Protein AF-A0A970UZ98-F1 (afdb_monomer_lite)

Radius of gyration: 33.03 Å; chains: 1; bounding box: 63×68×95 Å

Secondary structure (DSSP, 8-state):
-B-TTT-PBP-S--SB-TTT--B-TTPPPSS-----S--PPPPPPPPPP----PPPPPPPPPPPPPPPPPTTS----PPPPPP--------TT-TTS--EEEGGGTTTPBPTTT-PBPPTT-EEEEPTTT--EEEHHHHHHHTS--STT-TTSTTTGGGSS------------------S---HHHHHHHHHHHHHHHHHHHHHHHHHHHHHHHHHHHHHHHHHHHHHHHHH----HHHHHHHHHHHHHHHHHHHHHHHHHHHHHH--

pLDDT: mean 75.06, std 17.47, range [38.09, 95.81]

Sequence (268 aa):
MRCPACHQNIRIQGKFCPKCGEQIFGLPVHGTPPDYTETPPPVAPPPVPEAPFTPPPAPPHPPQPRGPVSADEYRLDYPPAAPAGDILEVTLDDPAFGASAAAGDLSGKVCPYCRFPIKAGEEVVVCPSCAVPHHTDCWRENGGCTTYGCQSSPQMGGAQAATGVPATSAGAYQPPVYGGDLPATARALLEQELDRLATNALVFSLLWFLCFIPALIGLLMGVSVLGQIHQSGLHAGSARAKAWIAIVIACVVLVAVIILTVSAMSGG

Structure (mmCIF, N/CA/C/O backbone):
data_AF-A0A970UZ98-F1
#
_entry.id   AF-A0A970UZ98-F1
#
loop_
_atom_site.group_PDB
_atom_site.id
_atom_site.type_symbol
_atom_site.label_atom_id
_atom_site.label_alt_id
_atom_site.label_comp_id
_atom_site.label_asym_id
_atom_site.label_entity_id
_atom_site.label_seq_id
_atom_site.pdbx_PDB_ins_code
_atom_site.Cartn_x
_atom_site.Cartn_y
_atom_site.Cartn_z
_atom_site.occupancy
_atom_site.B_iso_or_equiv
_atom_site.auth_seq_id
_atom_site.auth_comp_id
_atom_site.auth_asym_id
_atom_site.auth_atom_id
_atom_site.pdbx_PDB_model_num
ATOM 1 N N . MET A 1 1 ? -14.091 -21.969 -3.391 1.00 74.06 1 MET A N 1
ATOM 2 C CA . MET A 1 1 ? -14.215 -23.277 -2.694 1.00 74.06 1 MET A CA 1
ATOM 3 C C . MET A 1 1 ? -15.439 -23.229 -1.784 1.00 74.06 1 MET A C 1
ATOM 5 O O . MET A 1 1 ? -15.749 -22.139 -1.319 1.00 74.06 1 MET A O 1
ATOM 9 N N . ARG A 1 2 ? -16.175 -24.330 -1.565 1.00 79.75 2 ARG A N 1
ATOM 10 C CA . ARG A 1 2 ? -17.362 -24.329 -0.680 1.00 79.75 2 ARG A CA 1
ATOM 11 C C . ARG A 1 2 ? -16.997 -24.843 0.710 1.00 79.75 2 ARG A C 1
ATOM 13 O O . ARG A 1 2 ? -16.240 -25.798 0.819 1.00 79.75 2 ARG A O 1
ATOM 20 N N . CYS A 1 3 ? -17.533 -24.214 1.752 1.00 77.44 3 CYS A N 1
ATOM 21 C CA . CYS A 1 3 ? -17.387 -24.711 3.119 1.00 77.44 3 CYS A CA 1
ATOM 22 C C . CYS A 1 3 ? -18.066 -26.089 3.252 1.00 77.44 3 CYS A C 1
ATOM 24 O O . CYS A 1 3 ? -19.230 -26.190 2.867 1.00 77.44 3 CYS A O 1
ATOM 26 N N . PRO A 1 4 ? -17.414 -27.124 3.807 1.00 76.88 4 PRO A N 1
ATOM 27 C CA . PRO A 1 4 ? -18.045 -28.431 4.001 1.00 76.88 4 PRO A CA 1
ATOM 28 C C . PRO A 1 4 ? -19.152 -28.408 5.065 1.00 76.88 4 PRO A C 1
ATOM 30 O O . PRO A 1 4 ? -20.086 -29.191 4.974 1.00 76.88 4 PRO A O 1
ATOM 33 N N . ALA A 1 5 ? -19.090 -27.484 6.029 1.00 79.19 5 ALA A N 1
ATOM 34 C CA . ALA A 1 5 ? -20.095 -27.375 7.086 1.00 79.19 5 ALA A CA 1
ATOM 35 C C . ALA A 1 5 ? -21.371 -26.641 6.634 1.00 79.19 5 ALA A C 1
ATOM 37 O O . ALA A 1 5 ? -22.474 -27.042 6.981 1.00 79.19 5 ALA A O 1
ATOM 38 N N . CYS A 1 6 ? -21.244 -25.551 5.865 1.00 84.75 6 CYS A N 1
ATOM 39 C CA . CYS A 1 6 ? -22.388 -24.687 5.527 1.00 84.75 6 CYS A CA 1
ATOM 40 C C . CYS A 1 6 ? -22.635 -24.489 4.023 1.00 84.75 6 CYS A C 1
ATOM 42 O O . CYS A 1 6 ? -23.482 -23.680 3.642 1.00 84.75 6 CYS A O 1
ATOM 44 N N . HIS A 1 7 ? -21.864 -25.163 3.163 1.00 83.56 7 HIS A N 1
ATOM 45 C CA . HIS A 1 7 ? -21.919 -25.115 1.693 1.00 83.56 7 HIS A CA 1
ATOM 46 C C . HIS A 1 7 ? -21.811 -23.724 1.036 1.00 83.56 7 HIS A C 1
ATOM 48 O O . HIS A 1 7 ? -21.943 -23.602 -0.185 1.00 83.56 7 HIS A O 1
ATOM 54 N N . GLN A 1 8 ? -21.495 -22.675 1.800 1.00 84.56 8 GLN A N 1
ATOM 55 C CA . GLN A 1 8 ? -21.308 -21.323 1.280 1.00 84.56 8 GLN A CA 1
ATOM 56 C C . GLN A 1 8 ? -20.038 -21.232 0.424 1.00 84.56 8 GLN A C 1
ATOM 58 O O . GLN A 1 8 ? -19.007 -21.819 0.758 1.00 84.56 8 GLN A O 1
ATOM 63 N N . ASN A 1 9 ? -20.093 -20.466 -0.666 1.00 83.19 9 ASN A N 1
ATOM 64 C CA . ASN A 1 9 ? -18.936 -20.216 -1.521 1.00 83.19 9 ASN A CA 1
ATOM 65 C C . ASN A 1 9 ? -17.978 -19.206 -0.858 1.00 83.19 9 ASN A C 1
ATOM 67 O O . ASN A 1 9 ? -18.362 -18.070 -0.590 1.00 83.19 9 ASN A O 1
ATOM 71 N N . ILE A 1 10 ? -16.737 -19.617 -0.591 1.00 77.75 10 ILE A N 1
ATOM 72 C CA . ILE A 1 10 ? -15.690 -18.811 0.051 1.00 77.75 10 ILE A CA 1
ATOM 73 C C . ILE A 1 10 ? -14.784 -18.221 -1.043 1.00 77.75 10 ILE A C 1
ATOM 75 O O . ILE A 1 10 ? -14.233 -18.973 -1.857 1.00 77.75 10 ILE A O 1
ATOM 79 N N . ARG A 1 11 ? -14.639 -16.884 -1.060 1.00 70.38 11 ARG A N 1
ATOM 80 C CA . ARG A 1 11 ? -13.783 -16.125 -2.003 1.00 70.38 11 ARG A CA 1
ATOM 81 C C . ARG A 1 11 ? -12.444 -15.645 -1.424 1.00 70.38 11 ARG A C 1
ATOM 83 O O . ARG A 1 11 ? -11.609 -15.196 -2.197 1.00 70.38 11 ARG A O 1
ATOM 90 N N . ILE A 1 12 ? -12.232 -15.727 -0.111 1.00 65.38 12 ILE A N 1
ATOM 91 C CA . ILE A 1 12 ? -11.059 -15.153 0.573 1.00 65.38 12 ILE A CA 1
ATOM 92 C C . ILE A 1 12 ? -10.157 -16.233 1.186 1.00 65.38 12 ILE A C 1
ATOM 94 O O . ILE A 1 12 ? -10.650 -17.265 1.641 1.00 65.38 12 ILE A O 1
ATOM 98 N N . GLN A 1 13 ? -8.843 -15.977 1.232 1.00 57.41 13 GLN A N 1
ATOM 99 C CA . GLN A 1 13 ? -7.833 -16.819 1.896 1.00 57.41 13 GLN A CA 1
ATOM 100 C C . GLN A 1 13 ? -7.842 -16.624 3.425 1.00 57.41 13 GLN A C 1
ATOM 102 O O . GLN A 1 13 ? -6.845 -16.252 4.037 1.00 57.41 13 GLN A O 1
ATOM 107 N N . GLY A 1 14 ? -9.001 -16.815 4.054 1.00 65.12 14 GLY A N 1
ATOM 108 C CA . GLY A 1 14 ? -9.126 -16.806 5.512 1.00 65.12 14 GLY A CA 1
ATOM 109 C C . GLY A 1 14 ? -8.836 -18.185 6.105 1.00 65.12 14 GLY A C 1
ATOM 110 O O . GLY A 1 14 ? -9.150 -19.201 5.491 1.00 65.12 14 GLY A O 1
ATOM 111 N N . LYS A 1 15 ? -8.293 -18.234 7.330 1.00 78.56 15 LYS A N 1
ATOM 112 C CA . LYS A 1 15 ? -8.172 -19.490 8.100 1.00 78.56 15 LYS A CA 1
ATOM 113 C C . LYS A 1 15 ? -9.539 -20.082 8.496 1.00 78.56 15 LYS A C 1
ATOM 115 O O . LYS A 1 15 ? -9.606 -21.274 8.786 1.00 78.56 15 LYS A O 1
ATOM 120 N N . PHE A 1 16 ? -10.608 -19.277 8.472 1.00 79.31 16 PHE A N 1
ATOM 121 C CA . PHE A 1 16 ? -11.946 -19.624 8.962 1.00 79.31 16 PHE A CA 1
ATOM 122 C C . PHE A 1 16 ? -13.054 -19.189 7.991 1.00 79.31 16 PHE A C 1
ATOM 124 O O . PHE A 1 16 ? -12.913 -18.194 7.275 1.00 79.31 16 PHE A O 1
ATOM 131 N N . CYS A 1 17 ? -14.167 -19.928 7.965 1.00 80.31 17 CYS A N 1
ATOM 132 C CA . CYS A 1 17 ? -15.336 -19.584 7.157 1.00 80.31 17 CYS A CA 1
ATOM 133 C C . CYS A 1 17 ? -16.115 -18.414 7.790 1.00 80.31 17 CYS A C 1
ATOM 135 O O . CYS A 1 17 ? -16.567 -18.549 8.925 1.00 80.31 17 CYS A O 1
ATOM 137 N N . PRO A 1 18 ? -16.382 -17.309 7.067 1.00 75.88 18 PRO A N 1
ATOM 138 C CA . PRO A 1 18 ? -17.045 -16.128 7.634 1.00 75.88 18 PRO A CA 1
ATOM 139 C C . PRO A 1 18 ? -18.524 -16.345 7.987 1.00 75.88 18 PRO A C 1
ATOM 141 O O . PRO A 1 18 ? -19.112 -15.517 8.667 1.00 75.88 18 PRO A O 1
ATOM 144 N N . LYS A 1 19 ? -19.140 -17.436 7.512 1.00 76.75 19 LYS A N 1
ATOM 145 C CA . LYS A 1 19 ? -20.555 -17.734 7.772 1.00 76.75 19 LYS A CA 1
ATOM 146 C C . LYS A 1 19 ? -20.758 -18.617 9.002 1.00 76.75 19 LYS A C 1
ATOM 148 O O . LYS A 1 19 ? -21.704 -18.406 9.745 1.00 76.75 19 LYS A O 1
ATOM 153 N N . CYS A 1 20 ? -19.912 -19.630 9.194 1.00 81.50 20 CYS A N 1
ATOM 154 C CA . CYS A 1 20 ? -20.097 -20.620 10.261 1.00 81.50 20 CYS A CA 1
ATOM 155 C C . CYS A 1 20 ? -18.968 -20.658 11.300 1.00 81.50 20 CYS A C 1
ATOM 157 O O . CYS A 1 20 ? -19.169 -21.249 12.358 1.00 81.50 20 CYS A O 1
ATOM 159 N N . GLY A 1 21 ? -17.820 -20.030 11.021 1.00 73.31 21 GLY A N 1
ATOM 160 C CA . GLY A 1 21 ? -16.655 -19.992 11.910 1.00 73.31 21 GLY A CA 1
ATOM 161 C C . GLY A 1 21 ? -15.722 -21.203 11.818 1.00 73.31 21 GLY A C 1
ATOM 162 O O . GLY A 1 21 ? -14.697 -21.212 12.486 1.00 73.31 21 GLY A O 1
ATOM 163 N N . GLU A 1 22 ? -16.032 -22.199 10.983 1.00 78.56 22 GLU A N 1
ATOM 164 C CA . GLU A 1 22 ? -15.246 -23.440 10.880 1.00 78.56 22 GLU A CA 1
ATOM 165 C C . GLU A 1 22 ? -13.844 -23.195 10.294 1.00 78.56 22 GLU A C 1
ATOM 167 O O . GLU A 1 22 ? -13.697 -22.423 9.336 1.00 78.56 22 GLU A O 1
ATOM 172 N N . GLN A 1 23 ? -12.821 -23.864 10.836 1.00 77.00 23 GLN A N 1
ATOM 173 C CA . GLN A 1 23 ? -11.440 -23.763 10.358 1.00 77.00 23 GLN A CA 1
ATOM 174 C C . GLN A 1 23 ? -11.268 -24.527 9.036 1.00 77.00 23 GLN A C 1
ATOM 176 O O . GLN A 1 23 ? -11.627 -25.693 8.926 1.00 77.00 23 GLN A O 1
ATOM 181 N N . ILE A 1 24 ? -10.707 -23.876 8.013 1.00 71.50 24 ILE A N 1
ATOM 182 C CA . ILE A 1 24 ? -10.652 -24.407 6.633 1.00 71.50 24 ILE A CA 1
ATOM 183 C C . ILE A 1 24 ? -9.263 -24.991 6.287 1.00 71.50 24 ILE A C 1
ATOM 185 O O . ILE A 1 24 ? -8.986 -25.340 5.141 1.00 71.50 24 ILE A O 1
ATOM 189 N N . PHE A 1 25 ? -8.357 -25.083 7.265 1.00 59.59 25 PHE A N 1
ATOM 190 C CA . PHE A 1 25 ? -6.998 -25.598 7.071 1.00 59.59 25 PHE A CA 1
ATOM 191 C C . PHE A 1 25 ? -6.982 -27.135 7.102 1.00 59.59 25 PHE A C 1
ATOM 193 O O . PHE A 1 25 ? -7.313 -27.716 8.129 1.00 59.59 25 PHE A O 1
ATOM 200 N N . GLY A 1 26 ? -6.550 -27.779 6.008 1.00 58.56 26 GLY A N 1
ATOM 201 C CA . GLY A 1 26 ? -6.213 -29.213 5.994 1.00 58.56 26 GLY A CA 1
ATOM 202 C C . GLY A 1 26 ? -6.899 -30.093 4.943 1.00 58.56 26 GLY A C 1
ATOM 203 O O . GLY A 1 26 ? -6.614 -31.285 4.903 1.00 58.56 26 GLY A O 1
ATOM 204 N N . LEU A 1 27 ? -7.765 -29.561 4.074 1.00 48.62 27 LEU A N 1
ATOM 205 C CA . LEU A 1 27 ? -8.323 -30.367 2.981 1.00 48.62 27 LEU A CA 1
ATOM 206 C C . LEU A 1 27 ? -7.396 -30.340 1.755 1.00 48.62 27 LEU A C 1
ATOM 208 O O . LEU A 1 27 ? -7.011 -29.247 1.325 1.00 48.62 27 LEU A O 1
ATOM 212 N N . PRO A 1 28 ? -7.051 -31.504 1.169 1.00 45.41 28 PRO A N 1
ATOM 213 C CA . PRO A 1 28 ? -6.299 -31.547 -0.072 1.00 45.41 28 PRO A CA 1
ATOM 214 C C . PRO A 1 28 ? -7.120 -30.848 -1.154 1.00 45.41 28 PRO A C 1
ATOM 216 O O . PRO A 1 28 ? -8.240 -31.243 -1.483 1.00 45.41 28 PRO A O 1
ATOM 219 N N . VAL A 1 29 ? -6.562 -29.766 -1.693 1.00 48.56 29 VAL A N 1
ATOM 220 C CA . VAL A 1 29 ? -7.024 -29.183 -2.951 1.00 48.56 29 VAL A CA 1
ATOM 221 C C . VAL A 1 29 ? -6.983 -30.324 -3.963 1.00 48.56 29 VAL A C 1
ATOM 223 O O . VAL A 1 29 ? -5.946 -30.971 -4.071 1.00 48.56 29 VAL A O 1
ATOM 226 N N . HIS A 1 30 ? -8.097 -30.610 -4.644 1.00 50.84 30 HIS A N 1
ATOM 227 C CA . HIS A 1 30 ? -8.163 -31.615 -5.707 1.00 50.84 30 HIS A CA 1
ATOM 228 C C . HIS A 1 30 ? -7.154 -31.282 -6.818 1.00 50.84 30 HIS A C 1
ATOM 230 O O . HIS A 1 30 ? -7.470 -30.636 -7.810 1.00 50.84 30 HIS A O 1
ATOM 236 N N . GLY A 1 31 ? -5.925 -31.724 -6.614 1.00 49.69 31 GLY A N 1
ATOM 237 C CA . GLY A 1 31 ? -4.876 -31.939 -7.581 1.00 49.69 31 GLY A CA 1
ATOM 238 C C . GLY A 1 31 ? -4.366 -33.340 -7.285 1.00 49.69 31 GLY A C 1
ATOM 239 O O . GLY A 1 31 ? -4.247 -33.725 -6.122 1.00 49.69 31 GLY A O 1
ATOM 240 N N . THR A 1 32 ? -4.168 -34.129 -8.332 1.00 51.03 32 THR A N 1
ATOM 241 C CA . THR A 1 32 ? -3.530 -35.447 -8.269 1.00 51.03 32 THR A CA 1
ATOM 242 C C . THR A 1 32 ? -2.372 -35.444 -7.263 1.00 51.03 32 THR A C 1
ATOM 244 O O . THR A 1 32 ? -1.528 -34.547 -7.349 1.00 51.03 32 THR A O 1
ATOM 247 N N . PRO A 1 33 ? -2.333 -36.390 -6.304 1.00 53.66 33 PRO A N 1
ATOM 248 C CA . PRO A 1 33 ? -1.231 -36.466 -5.356 1.00 53.66 33 PRO A CA 1
ATOM 249 C C . PRO A 1 33 ? 0.082 -36.609 -6.140 1.00 53.66 33 PRO A C 1
ATOM 251 O O . PRO A 1 33 ? 0.119 -37.391 -7.093 1.00 53.66 33 PRO A O 1
ATOM 254 N N . PRO A 1 34 ? 1.142 -35.856 -5.799 1.00 53.78 34 PRO A N 1
ATOM 255 C CA . PRO A 1 34 ? 2.454 -36.128 -6.361 1.00 53.78 34 PRO A CA 1
ATOM 256 C C . PRO A 1 34 ? 2.857 -37.549 -5.959 1.00 53.78 34 PRO A C 1
ATOM 258 O O . PRO A 1 34 ? 2.695 -37.933 -4.803 1.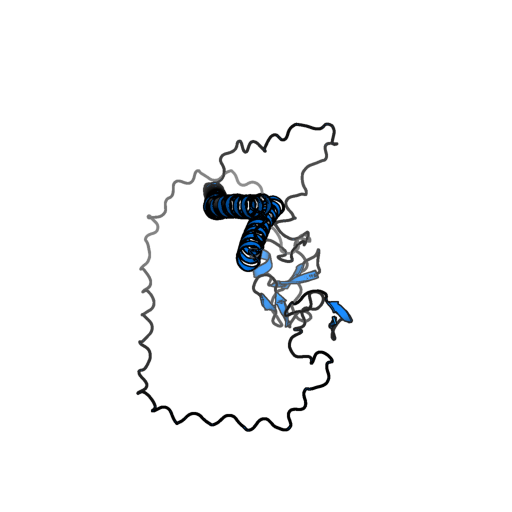00 53.78 34 PRO A O 1
ATOM 261 N N . ASP A 1 35 ? 3.328 -38.328 -6.925 1.00 50.09 35 ASP A N 1
ATOM 262 C CA . ASP A 1 35 ? 3.852 -39.674 -6.712 1.00 50.09 35 ASP A CA 1
ATOM 263 C C . ASP A 1 35 ? 5.110 -39.585 -5.829 1.00 50.09 35 ASP A C 1
ATOM 265 O O . ASP A 1 35 ? 6.148 -39.077 -6.251 1.00 50.09 35 ASP A O 1
ATOM 269 N N . TYR A 1 36 ? 4.991 -39.979 -4.562 1.00 54.88 36 TYR A N 1
ATOM 270 C CA . TYR A 1 36 ? 6.047 -39.871 -3.546 1.00 54.88 36 TYR A CA 1
ATOM 271 C C . TYR A 1 36 ? 6.861 -41.163 -3.411 1.00 54.88 36 TYR A C 1
ATOM 273 O O . TYR A 1 36 ? 7.311 -41.506 -2.317 1.00 54.88 36 TYR A O 1
ATOM 281 N N . THR A 1 37 ? 7.049 -41.904 -4.501 1.00 53.47 37 THR A N 1
ATOM 282 C CA . THR A 1 37 ? 7.714 -43.211 -4.437 1.00 53.47 37 THR A CA 1
ATOM 283 C C . THR A 1 37 ? 9.244 -43.200 -4.452 1.00 53.47 37 THR A C 1
ATOM 285 O O . THR A 1 37 ? 9.810 -44.244 -4.154 1.00 53.47 37 THR A O 1
ATOM 288 N N . GLU A 1 38 ? 9.959 -42.085 -4.655 1.00 57.09 38 GLU A N 1
ATOM 289 C CA . GLU A 1 38 ? 11.441 -42.140 -4.718 1.00 57.09 38 GLU A CA 1
ATOM 290 C C . GLU A 1 38 ? 12.200 -40.933 -4.128 1.00 57.09 38 GLU A C 1
ATOM 292 O O . GLU A 1 38 ? 13.184 -40.464 -4.700 1.00 57.09 38 GLU A O 1
ATOM 297 N N . THR A 1 39 ? 11.829 -40.446 -2.939 1.00 54.25 39 THR A N 1
ATOM 298 C CA . THR A 1 39 ? 12.738 -39.562 -2.180 1.00 54.25 39 THR A CA 1
ATOM 299 C C . THR A 1 39 ? 13.439 -40.367 -1.081 1.00 54.25 39 THR A C 1
ATOM 301 O O . THR A 1 39 ? 12.768 -40.790 -0.136 1.00 54.25 39 THR A O 1
ATOM 304 N N . PRO A 1 40 ? 14.764 -40.609 -1.160 1.00 68.75 40 PRO A N 1
ATOM 305 C CA . PRO A 1 40 ? 15.483 -41.276 -0.081 1.00 68.75 40 PRO A CA 1
ATOM 306 C C . PRO A 1 40 ? 15.372 -40.454 1.214 1.00 68.75 40 PRO A C 1
ATOM 308 O O . PRO A 1 40 ? 15.321 -39.220 1.156 1.00 68.75 40 PRO A O 1
ATOM 311 N N . PRO A 1 41 ? 15.313 -41.113 2.387 1.00 74.00 41 PRO A N 1
ATOM 312 C CA . PRO A 1 41 ? 15.142 -40.423 3.656 1.00 74.00 41 PRO A CA 1
ATOM 313 C C . PRO A 1 41 ? 16.288 -39.424 3.882 1.00 74.00 41 PRO A C 1
ATOM 315 O O . PRO A 1 41 ? 17.440 -39.732 3.560 1.00 74.00 41 PRO A O 1
ATOM 318 N N . PRO A 1 42 ? 16.002 -38.232 4.437 1.00 71.50 42 PRO A N 1
ATOM 319 C CA . PRO A 1 42 ? 17.039 -37.266 4.762 1.00 71.50 42 PRO A CA 1
ATOM 320 C C . PRO A 1 42 ? 18.045 -37.897 5.730 1.00 71.50 42 PRO A C 1
ATOM 322 O O . PRO A 1 42 ? 17.667 -38.510 6.730 1.00 71.50 42 PRO A O 1
ATOM 325 N N . VAL A 1 43 ? 19.332 -37.751 5.410 1.00 75.19 43 VAL A N 1
ATOM 326 C CA . VAL A 1 43 ? 20.445 -38.206 6.248 1.00 75.19 43 VAL A CA 1
ATOM 327 C C . VAL A 1 43 ? 20.293 -37.584 7.634 1.00 75.19 43 VAL A C 1
ATOM 329 O O . VAL A 1 43 ? 20.213 -36.361 7.762 1.00 75.19 43 VAL A O 1
ATOM 332 N N . ALA A 1 44 ? 20.226 -38.429 8.664 1.00 75.88 44 ALA A N 1
ATOM 333 C CA . ALA A 1 44 ? 20.125 -37.975 10.042 1.00 75.88 44 ALA A CA 1
ATOM 334 C C . ALA A 1 44 ? 21.338 -37.086 10.381 1.00 75.88 44 ALA A C 1
ATOM 336 O O . ALA A 1 44 ? 22.475 -37.492 10.117 1.00 75.88 44 ALA A O 1
ATOM 337 N N . PRO A 1 45 ? 21.130 -35.880 10.938 1.00 77.50 45 PRO A N 1
ATOM 338 C CA . PRO A 1 45 ? 22.237 -35.048 11.379 1.00 77.50 45 PRO A CA 1
ATOM 339 C C . PRO A 1 45 ? 23.033 -35.769 12.482 1.00 77.50 45 PRO A C 1
ATOM 341 O O . PRO A 1 45 ? 22.451 -36.538 13.255 1.00 77.50 45 PRO A O 1
ATOM 344 N N . PRO A 1 46 ? 24.357 -35.543 12.570 1.00 79.75 46 PRO A N 1
ATOM 345 C CA . PRO A 1 46 ? 25.174 -36.120 13.630 1.00 79.75 46 PRO A CA 1
ATOM 346 C C . PRO A 1 46 ? 24.656 -35.685 15.012 1.00 79.75 46 PRO A C 1
ATOM 348 O O . PRO A 1 46 ? 24.122 -34.578 15.139 1.00 79.75 46 PRO A O 1
ATOM 351 N N . PRO A 1 47 ? 24.813 -36.526 16.051 1.00 76.88 47 PRO A N 1
ATOM 352 C CA . PRO A 1 47 ? 24.373 -36.192 17.398 1.00 76.88 47 PRO A CA 1
ATOM 353 C C . PRO A 1 47 ? 25.084 -34.923 17.872 1.00 76.88 47 PRO A C 1
ATOM 355 O O . PRO A 1 47 ? 26.314 -34.861 17.933 1.00 76.88 47 PRO A O 1
ATOM 358 N N . VAL A 1 48 ? 24.296 -33.895 18.178 1.00 73.69 48 VAL A N 1
ATOM 359 C CA . VAL A 1 48 ? 24.793 -32.661 18.785 1.00 73.69 48 VAL A CA 1
ATOM 360 C C . VAL A 1 48 ? 25.180 -32.991 20.233 1.00 73.69 48 VAL A C 1
ATOM 362 O O . VAL A 1 48 ? 24.365 -33.597 20.930 1.00 73.69 48 VAL A O 1
ATOM 365 N N . PRO A 1 49 ? 26.388 -32.630 20.706 1.00 77.50 49 PRO A N 1
ATOM 366 C CA . PRO A 1 49 ? 26.750 -32.793 22.109 1.00 77.50 49 PRO A CA 1
ATOM 367 C C . PRO A 1 49 ? 25.749 -32.043 22.990 1.00 77.50 49 PRO A C 1
ATOM 369 O O . PRO A 1 49 ? 25.511 -30.853 22.776 1.00 77.50 49 PRO A O 1
ATOM 372 N N . GLU A 1 50 ? 25.156 -32.732 23.964 1.00 73.88 50 GLU A N 1
ATOM 373 C CA . GLU A 1 50 ? 24.246 -32.116 24.927 1.00 73.88 50 GLU A CA 1
ATOM 374 C C . GLU A 1 50 ? 25.001 -31.033 25.706 1.00 73.88 50 GLU A C 1
ATOM 376 O O . GLU A 1 50 ? 25.932 -31.308 26.466 1.00 73.88 50 GLU A O 1
ATOM 381 N N . ALA A 1 51 ? 24.627 -29.772 25.481 1.00 74.00 51 ALA A N 1
ATOM 382 C CA . ALA A 1 51 ? 25.112 -28.673 26.297 1.00 74.00 51 ALA A CA 1
ATOM 383 C C . ALA A 1 51 ? 24.603 -28.861 27.740 1.00 74.00 51 ALA A C 1
ATOM 385 O O . ALA A 1 51 ? 23.456 -29.278 27.925 1.00 74.00 51 ALA A O 1
ATOM 386 N N . PRO A 1 52 ? 25.408 -28.541 28.770 1.00 78.25 52 PRO A N 1
ATOM 387 C CA . PRO A 1 52 ? 24.958 -28.598 30.154 1.00 78.25 52 PRO A CA 1
ATOM 388 C C . PRO A 1 52 ? 23.688 -27.763 30.337 1.00 78.25 52 PRO A C 1
ATOM 390 O O . PRO A 1 52 ? 23.684 -26.566 30.043 1.00 78.25 52 PRO A O 1
ATOM 393 N N . PHE A 1 53 ? 22.616 -28.390 30.824 1.00 73.38 53 PHE A N 1
ATOM 394 C CA . PHE A 1 53 ? 21.386 -27.694 31.187 1.00 73.38 53 PHE A CA 1
ATOM 395 C C . PHE A 1 53 ? 21.693 -26.663 32.277 1.00 73.38 53 PHE A C 1
ATOM 397 O O . PHE A 1 53 ? 21.896 -27.012 33.440 1.00 73.38 53 PHE A O 1
ATOM 404 N N . THR A 1 54 ? 21.718 -25.383 31.913 1.00 78.56 54 THR A N 1
ATOM 405 C CA . THR A 1 54 ? 21.652 -24.297 32.886 1.00 78.56 54 THR A CA 1
ATOM 406 C C . THR A 1 54 ? 20.177 -24.033 33.192 1.00 78.56 54 THR A C 1
ATOM 408 O O . THR A 1 54 ? 19.402 -23.751 32.274 1.00 78.56 54 THR A O 1
ATOM 411 N N . PRO A 1 55 ? 19.731 -24.168 34.454 1.00 82.38 55 PRO A N 1
ATOM 412 C CA . PRO A 1 55 ? 18.361 -23.828 34.800 1.00 82.38 55 PRO A CA 1
ATOM 413 C C . PRO A 1 55 ? 18.126 -22.332 34.532 1.00 82.38 55 PRO A C 1
ATOM 415 O O . PRO A 1 55 ? 19.023 -21.519 34.783 1.00 82.38 55 PRO A O 1
ATOM 418 N N . PRO A 1 56 ? 16.942 -21.950 34.021 1.00 80.81 56 PRO A N 1
ATOM 419 C CA . PRO A 1 56 ? 16.607 -20.547 33.831 1.00 80.81 56 PRO A CA 1
ATOM 420 C C . PRO A 1 56 ? 16.669 -19.800 35.175 1.00 80.81 56 PRO A C 1
ATOM 422 O O . PRO A 1 56 ? 16.343 -20.382 36.215 1.00 80.81 56 PRO A O 1
ATOM 425 N N . PRO A 1 57 ? 17.084 -18.519 35.181 1.00 81.75 57 PRO A N 1
ATOM 426 C CA . PRO A 1 57 ? 17.101 -17.715 36.395 1.00 81.75 57 PRO A CA 1
ATOM 427 C C . PRO A 1 57 ? 15.694 -17.629 36.996 1.00 81.75 57 PRO A C 1
ATOM 429 O O . PRO A 1 57 ? 14.700 -17.539 36.272 1.00 81.75 57 PRO A O 1
ATOM 432 N N . ALA A 1 58 ? 15.616 -17.669 38.328 1.00 84.06 58 ALA A N 1
ATOM 433 C CA . ALA A 1 58 ? 14.351 -17.570 39.046 1.00 84.06 58 ALA A CA 1
ATOM 434 C C . ALA A 1 58 ? 13.607 -16.272 38.668 1.00 84.06 58 ALA A C 1
ATOM 436 O O . ALA A 1 58 ? 14.249 -15.228 38.504 1.00 84.06 58 ALA A O 1
ATOM 437 N N . PRO A 1 59 ? 12.268 -16.311 38.531 1.00 80.00 59 PRO A N 1
ATOM 438 C CA . PRO A 1 59 ? 11.488 -15.114 38.255 1.00 80.00 59 PRO A CA 1
ATOM 439 C C . PRO A 1 59 ? 11.685 -14.076 39.374 1.00 80.00 59 PRO A C 1
ATOM 441 O O . PRO A 1 59 ? 11.810 -14.454 40.543 1.00 80.00 59 PRO A O 1
ATOM 444 N N . PRO A 1 60 ? 11.710 -12.772 39.043 1.00 79.19 60 PRO A N 1
ATOM 445 C CA . PRO A 1 60 ? 11.807 -11.720 40.046 1.00 79.19 60 PRO A CA 1
ATOM 446 C C . PRO A 1 60 ? 10.633 -11.809 41.027 1.00 79.19 60 PRO A C 1
ATOM 448 O O . PRO A 1 60 ? 9.502 -12.112 40.640 1.00 79.19 60 PRO A O 1
ATOM 451 N N . HIS A 1 61 ? 10.911 -11.551 42.307 1.00 79.06 61 HIS A N 1
ATOM 452 C CA . HIS A 1 61 ? 9.890 -11.572 43.351 1.00 79.06 61 HIS A CA 1
ATOM 453 C C . HIS A 1 61 ? 8.755 -10.583 43.032 1.00 79.06 61 HIS A C 1
ATOM 455 O O . HIS A 1 61 ? 9.029 -9.482 42.542 1.00 79.06 61 HIS A O 1
ATOM 461 N N . PRO A 1 62 ? 7.490 -10.944 43.321 1.00 74.06 62 PRO A N 1
ATOM 462 C CA . PRO A 1 62 ? 6.370 -10.032 43.154 1.00 74.06 62 PRO A CA 1
ATOM 463 C C . PRO A 1 62 ? 6.589 -8.764 43.995 1.00 74.06 62 PRO A C 1
ATOM 465 O O . PRO A 1 62 ? 7.135 -8.851 45.102 1.00 74.06 62 PRO A O 1
ATOM 468 N N . PRO A 1 63 ? 6.185 -7.583 43.491 1.00 70.69 63 PRO A N 1
ATOM 469 C CA . PRO A 1 63 ? 6.282 -6.349 44.252 1.00 70.69 63 PRO A CA 1
ATOM 470 C C . PRO A 1 63 ? 5.517 -6.501 45.570 1.00 70.69 63 PRO A C 1
ATOM 472 O O . PRO A 1 63 ? 4.353 -6.902 45.584 1.00 70.69 63 PRO A O 1
ATOM 475 N N . GLN A 1 64 ? 6.199 -6.204 46.677 1.00 74.38 64 GLN A N 1
ATOM 476 C CA . GLN A 1 64 ? 5.615 -6.226 48.016 1.00 74.38 64 GLN A CA 1
ATOM 477 C C . GLN A 1 64 ? 4.396 -5.284 48.059 1.00 74.38 64 GLN A C 1
ATOM 479 O O . GLN A 1 64 ? 4.457 -4.195 47.473 1.00 74.38 64 GLN A O 1
ATOM 484 N N . PRO A 1 65 ? 3.301 -5.656 48.745 1.00 65.31 65 PRO A N 1
ATOM 485 C CA . PRO A 1 65 ? 2.155 -4.774 48.909 1.00 65.31 65 PRO A CA 1
ATOM 486 C C . PRO A 1 65 ? 2.605 -3.490 49.611 1.00 65.31 65 PRO A C 1
ATOM 488 O O . PRO A 1 65 ? 3.176 -3.530 50.703 1.00 65.31 65 PRO A O 1
ATOM 491 N N . ARG A 1 66 ? 2.369 -2.338 48.970 1.00 63.97 66 ARG A N 1
ATOM 492 C CA . ARG A 1 66 ? 2.520 -1.045 49.646 1.00 63.97 66 ARG A CA 1
ATOM 493 C C . ARG A 1 66 ? 1.556 -1.039 50.829 1.00 63.97 66 ARG A C 1
ATOM 495 O O . ARG A 1 66 ? 0.408 -1.457 50.685 1.00 63.97 66 ARG A O 1
ATOM 502 N N . GLY A 1 67 ? 2.050 -0.605 51.987 1.00 72.12 67 GLY A N 1
ATOM 503 C CA . GLY A 1 67 ? 1.241 -0.452 53.193 1.00 72.12 67 GLY A CA 1
ATOM 504 C C . GLY A 1 67 ? 0.022 0.453 52.965 1.00 72.12 67 GLY A C 1
ATOM 505 O O . GLY A 1 67 ? -0.066 1.119 51.931 1.00 72.12 67 GLY A O 1
ATOM 506 N N . PRO A 1 68 ? -0.926 0.476 53.916 1.00 62.28 68 PRO A N 1
ATOM 507 C CA . PRO A 1 68 ? -2.137 1.273 53.790 1.00 62.28 68 PRO A CA 1
ATOM 508 C C . PRO A 1 68 ? -1.768 2.745 53.594 1.00 62.28 68 PRO A C 1
ATOM 510 O O . PRO A 1 68 ? -1.155 3.368 54.459 1.00 62.28 68 PRO A O 1
ATOM 513 N N . VAL A 1 69 ? -2.127 3.281 52.430 1.00 57.56 69 VAL A N 1
ATOM 514 C CA . VAL A 1 69 ? -2.093 4.718 52.166 1.00 57.56 69 VAL A CA 1
ATOM 515 C C . VAL A 1 69 ? -3.153 5.380 53.047 1.00 57.56 69 VAL A C 1
ATOM 517 O O . VAL A 1 69 ? -4.306 4.947 53.077 1.00 57.56 69 VAL A O 1
ATOM 520 N N . SER A 1 70 ? -2.755 6.384 53.826 1.00 61.06 70 SER A N 1
ATOM 521 C CA . SER A 1 70 ? -3.673 7.185 54.637 1.00 61.06 70 SER A CA 1
ATOM 522 C C . SER A 1 70 ? -4.670 7.912 53.735 1.00 61.06 70 SER A C 1
ATOM 524 O O . SER A 1 70 ? -4.292 8.422 52.681 1.00 61.06 70 SER A O 1
ATOM 526 N N . ALA A 1 71 ? -5.930 7.986 54.166 1.00 56.53 71 ALA A N 1
ATOM 527 C CA . ALA A 1 71 ? -7.070 8.505 53.402 1.00 56.53 71 ALA A CA 1
ATOM 528 C C . ALA A 1 71 ? -6.983 9.996 52.996 1.00 56.53 71 ALA A C 1
ATOM 530 O O . ALA A 1 71 ? -7.893 10.504 52.344 1.00 56.53 71 ALA A O 1
ATOM 531 N N . ASP A 1 72 ? -5.900 10.689 53.345 1.00 58.25 72 ASP A N 1
ATOM 532 C CA . ASP A 1 72 ? -5.762 12.136 53.183 1.00 58.25 72 ASP A CA 1
ATOM 533 C C . ASP A 1 72 ? -5.020 12.557 51.897 1.00 58.25 72 ASP A C 1
ATOM 535 O O . ASP A 1 72 ? -4.994 13.741 51.572 1.00 58.25 72 ASP A O 1
ATOM 539 N N . GLU A 1 73 ? -4.455 11.622 51.120 1.00 50.78 73 GLU A N 1
ATOM 540 C CA . GLU A 1 73 ? -3.602 11.953 49.957 1.00 50.78 73 GLU A CA 1
ATOM 541 C C . GLU A 1 73 ? -4.326 11.975 48.593 1.00 50.78 73 GLU A C 1
ATOM 543 O O . GLU A 1 73 ? -3.691 12.085 47.546 1.00 50.78 73 GLU A O 1
ATOM 548 N N . TYR A 1 74 ? -5.663 11.912 48.568 1.00 49.31 74 TYR A N 1
ATOM 549 C CA . TYR A 1 74 ? -6.441 12.074 47.329 1.00 49.31 74 TYR A CA 1
ATOM 550 C C . TYR A 1 74 ? -7.674 12.959 47.525 1.00 49.31 74 TYR A C 1
ATOM 552 O O . TYR A 1 74 ? -8.801 12.586 47.206 1.00 49.31 74 TYR A O 1
ATOM 560 N N . ARG A 1 75 ? -7.474 14.168 48.053 1.00 45.88 75 ARG A N 1
ATOM 561 C CA . ARG A 1 75 ? -8.480 15.228 47.940 1.00 45.88 75 ARG A CA 1
ATOM 562 C C . ARG A 1 75 ? -8.166 16.063 46.701 1.00 45.88 75 ARG A C 1
ATOM 564 O O . ARG A 1 75 ? -7.612 17.150 46.791 1.00 45.88 75 ARG A O 1
ATOM 571 N N . LEU A 1 76 ? -8.474 15.502 45.533 1.00 50.41 76 LEU A N 1
ATOM 572 C CA . LEU A 1 76 ? -8.590 16.288 44.310 1.00 50.41 76 LEU A CA 1
ATOM 573 C C . LEU A 1 76 ? -9.818 17.195 44.480 1.00 50.41 76 LEU A C 1
ATOM 575 O O . LEU A 1 76 ? -10.908 16.693 44.763 1.00 50.41 76 LEU A O 1
ATOM 579 N N . ASP A 1 77 ? -9.639 18.508 44.349 1.00 51.09 77 ASP A N 1
ATOM 580 C CA . ASP A 1 77 ? -10.719 19.496 44.335 1.00 51.09 77 ASP A CA 1
ATOM 581 C C . ASP A 1 77 ? -11.668 19.226 43.155 1.00 51.09 77 ASP A C 1
ATOM 583 O O . ASP A 1 77 ? -11.499 19.743 42.051 1.00 51.09 77 ASP A O 1
ATOM 587 N N . TYR A 1 78 ? -12.666 18.373 43.378 1.00 44.59 78 TYR A N 1
ATOM 588 C CA . TYR A 1 78 ? -13.803 18.206 42.483 1.00 44.59 78 TYR A CA 1
ATOM 589 C C . TYR A 1 78 ? -14.931 19.138 42.956 1.00 44.59 78 TYR A C 1
ATOM 591 O O . TYR A 1 78 ? -15.242 19.151 44.153 1.00 44.59 78 TYR A O 1
ATOM 599 N N . PRO A 1 79 ? -15.551 19.938 42.069 1.00 47.81 79 PRO A N 1
ATOM 600 C CA . PRO A 1 79 ? -16.688 20.773 42.440 1.00 47.81 79 PRO A CA 1
ATOM 601 C C . PRO A 1 79 ? -17.861 19.907 42.936 1.00 47.81 79 PRO A C 1
ATOM 603 O O . PRO A 1 79 ? -18.016 18.769 42.488 1.00 47.81 79 PRO A O 1
ATOM 606 N N . PRO A 1 80 ? -18.693 20.406 43.869 1.00 47.06 80 PRO A N 1
ATOM 607 C CA . PRO A 1 80 ? -19.786 19.624 44.432 1.00 47.06 80 PRO A CA 1
ATOM 608 C C . PRO A 1 80 ? -20.748 19.151 43.338 1.00 47.06 80 PRO A C 1
ATOM 610 O O . PRO A 1 80 ? -21.090 19.896 42.418 1.00 47.06 80 PRO A O 1
ATOM 613 N N . ALA A 1 81 ? -21.157 17.890 43.471 1.00 43.41 81 ALA A N 1
ATOM 614 C CA . ALA A 1 81 ? -22.079 17.206 42.582 1.00 43.41 81 ALA A CA 1
ATOM 615 C C . ALA A 1 81 ? -23.344 18.038 42.321 1.00 43.41 81 ALA A C 1
ATOM 617 O O . ALA A 1 81 ? -23.942 18.604 43.240 1.00 43.41 81 ALA A O 1
ATOM 618 N N . ALA A 1 82 ? -23.751 18.072 41.052 1.00 46.44 82 ALA A N 1
ATOM 619 C CA . ALA A 1 82 ? -25.064 18.542 40.637 1.00 46.44 82 ALA A CA 1
ATOM 620 C C . ALA A 1 82 ? -26.170 17.814 41.434 1.00 46.44 82 ALA A C 1
ATOM 622 O O . ALA A 1 82 ? -25.978 16.655 41.820 1.00 46.44 82 ALA A O 1
ATOM 623 N N . PRO A 1 83 ? -27.315 18.469 41.705 1.00 43.44 83 PRO A N 1
ATOM 624 C CA . PRO A 1 83 ? -28.393 17.864 42.476 1.00 43.44 83 PRO A CA 1
ATOM 625 C C . PRO A 1 83 ? -28.866 16.570 41.814 1.00 43.44 83 PRO A C 1
ATOM 627 O O . PRO A 1 83 ? -28.994 16.504 40.592 1.00 43.44 83 PRO A O 1
ATOM 630 N 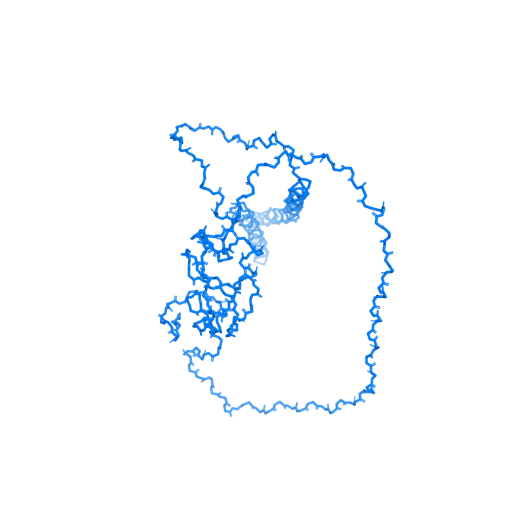N . ALA A 1 84 ? -29.108 15.562 42.653 1.00 46.59 84 ALA A N 1
ATOM 631 C CA . ALA A 1 84 ? -29.621 14.252 42.287 1.00 46.59 84 ALA A CA 1
ATOM 632 C C . ALA A 1 84 ? -30.924 14.389 41.485 1.00 46.59 84 ALA A C 1
ATOM 634 O O . ALA A 1 84 ? -32.004 14.539 42.050 1.00 46.59 84 ALA A O 1
ATOM 635 N N . GLY A 1 85 ? -30.794 14.373 40.160 1.00 38.09 85 GLY A N 1
ATOM 636 C CA . GLY A 1 85 ? -31.868 14.001 39.259 1.00 38.09 85 GLY A CA 1
ATOM 637 C C . GLY A 1 85 ? -31.960 12.483 39.256 1.00 38.09 85 GLY A C 1
ATOM 638 O O . GLY A 1 85 ? -30.942 11.816 39.080 1.00 38.09 85 GLY A O 1
ATOM 639 N N . ASP A 1 86 ? -33.161 11.991 39.535 1.00 44.25 86 ASP A N 1
ATOM 640 C CA . ASP A 1 86 ? -33.657 10.622 39.425 1.00 44.25 86 ASP A CA 1
ATOM 641 C C . ASP A 1 86 ? -32.648 9.624 38.844 1.00 44.25 86 ASP A C 1
ATOM 643 O O . ASP A 1 86 ? -32.478 9.480 37.631 1.00 44.25 86 ASP A O 1
ATOM 647 N N . ILE A 1 87 ? -31.978 8.910 39.749 1.00 45.44 87 ILE A N 1
ATOM 648 C CA . ILE A 1 87 ? -31.281 7.672 39.421 1.00 45.44 87 ILE A CA 1
ATOM 649 C C . ILE A 1 87 ? -32.376 6.712 38.959 1.00 45.44 87 ILE A C 1
ATOM 651 O O . ILE A 1 87 ? -33.096 6.146 39.780 1.00 45.44 87 ILE A O 1
ATOM 655 N N . LEU A 1 88 ? -32.554 6.586 37.643 1.00 45.09 88 LEU A N 1
ATOM 656 C CA . LEU A 1 88 ? -33.303 5.479 37.073 1.00 45.09 88 LEU A CA 1
ATOM 657 C C . LEU A 1 88 ? -32.577 4.210 37.514 1.00 45.09 88 LEU A C 1
ATOM 659 O O . LEU A 1 88 ? -31.470 3.910 37.066 1.00 45.09 88 LEU A O 1
ATOM 663 N N . GLU A 1 89 ? -33.187 3.520 38.466 1.00 39.44 89 GLU A N 1
ATOM 664 C CA . GLU A 1 89 ? -32.832 2.176 38.874 1.00 39.44 89 GLU A CA 1
ATOM 665 C C . GLU A 1 89 ? -33.006 1.291 37.633 1.00 39.44 89 GLU A C 1
ATOM 667 O O . GLU A 1 89 ? -34.118 0.906 37.279 1.00 39.44 89 GLU A O 1
ATOM 672 N N . VAL A 1 90 ? -31.916 1.065 36.894 1.00 39.72 90 VAL A N 1
ATOM 673 C CA . VAL A 1 90 ? -31.902 0.161 35.738 1.00 39.72 90 VAL A CA 1
ATOM 674 C C . VAL A 1 90 ? -32.042 -1.252 36.291 1.00 39.72 90 VAL A C 1
ATOM 676 O O . VAL A 1 90 ? -31.065 -1.921 36.630 1.00 39.72 90 VAL A O 1
ATOM 679 N N . THR A 1 91 ? -33.290 -1.672 36.462 1.00 40.78 91 THR A N 1
ATOM 680 C CA . THR A 1 91 ? -33.657 -3.048 36.765 1.00 40.78 91 THR A CA 1
ATOM 681 C C . THR A 1 91 ? -33.230 -3.941 35.605 1.00 40.78 91 THR A C 1
ATOM 683 O O . THR A 1 91 ? -33.320 -3.546 34.444 1.00 40.78 91 THR A O 1
ATOM 686 N N . LEU A 1 92 ? -32.785 -5.158 35.921 1.00 48.91 92 LEU A N 1
ATOM 687 C CA . LEU A 1 92 ? -32.235 -6.182 35.015 1.00 48.91 92 LEU A CA 1
ATOM 688 C C . LEU A 1 92 ? -33.195 -6.669 33.899 1.00 48.91 92 LEU A C 1
ATOM 690 O O . LEU A 1 92 ? -32.886 -7.639 33.212 1.00 48.91 92 LEU A O 1
ATOM 694 N N . ASP A 1 93 ? -34.323 -5.990 33.697 1.00 44.12 93 ASP A N 1
ATOM 695 C CA . ASP A 1 93 ? -35.425 -6.372 32.815 1.00 44.12 93 ASP A CA 1
ATOM 696 C C . ASP A 1 93 ? -35.597 -5.420 31.608 1.00 44.12 93 ASP A C 1
ATOM 698 O O . ASP A 1 93 ? -36.590 -5.508 30.884 1.00 44.12 93 ASP A O 1
ATOM 702 N N . ASP A 1 94 ? -34.645 -4.508 31.363 1.00 42.75 94 ASP A N 1
ATOM 703 C CA . ASP A 1 94 ? -34.706 -3.555 30.246 1.00 42.75 94 ASP A CA 1
ATOM 704 C C . ASP A 1 94 ? -34.515 -4.252 28.873 1.00 42.75 94 ASP A C 1
ATOM 706 O O . ASP A 1 94 ? -33.432 -4.775 28.583 1.00 42.75 94 ASP A O 1
ATOM 710 N N . PRO A 1 95 ? -35.505 -4.216 27.953 1.00 43.84 95 PRO A N 1
ATOM 711 C CA . PRO A 1 95 ? -35.462 -4.922 26.664 1.00 43.84 95 PRO A CA 1
ATOM 712 C C . PRO A 1 95 ? -34.479 -4.319 25.641 1.00 43.84 95 PRO A C 1
ATOM 714 O O . PRO A 1 95 ? -34.388 -4.796 24.508 1.00 43.84 95 PRO A O 1
ATOM 717 N N . ALA A 1 96 ? -33.737 -3.274 26.022 1.00 47.00 96 ALA A N 1
ATOM 718 C CA . ALA A 1 96 ? -32.638 -2.707 25.240 1.00 47.00 96 ALA A CA 1
ATOM 719 C C . ALA A 1 96 ? -31.316 -3.484 25.410 1.00 47.00 96 ALA A C 1
ATOM 721 O O . ALA A 1 96 ? -30.409 -3.342 24.584 1.00 47.00 96 ALA A O 1
ATOM 722 N N . PHE A 1 97 ? -31.202 -4.336 26.436 1.00 49.50 97 PHE A N 1
ATOM 723 C CA . PHE A 1 97 ? -30.116 -5.304 26.549 1.00 49.50 97 PHE A CA 1
ATOM 724 C C . PHE A 1 97 ? -30.486 -6.557 25.753 1.00 49.50 97 PHE A C 1
ATOM 726 O O . PHE A 1 97 ? -31.432 -7.268 26.081 1.00 49.50 97 PHE A O 1
ATOM 733 N N . GLY A 1 98 ? -29.748 -6.818 24.668 1.00 51.53 98 GLY A N 1
ATOM 734 C CA . GLY A 1 98 ? -29.911 -8.037 23.873 1.00 51.53 98 GLY A CA 1
ATOM 735 C C . GLY A 1 98 ? -29.953 -9.268 24.779 1.00 51.53 98 GLY A C 1
ATOM 736 O O . GLY A 1 98 ? -29.131 -9.386 25.685 1.00 51.53 98 GLY A O 1
ATOM 737 N N . ALA A 1 99 ? -30.937 -10.141 24.553 1.00 56.59 99 ALA A N 1
ATOM 738 C CA . ALA A 1 99 ? -31.252 -11.271 25.421 1.00 56.59 99 ALA A CA 1
ATOM 739 C C . ALA A 1 99 ? -29.987 -12.036 25.855 1.00 56.59 99 ALA A C 1
ATOM 741 O O . ALA A 1 99 ? -29.296 -12.631 25.024 1.00 56.59 99 ALA A O 1
ATOM 742 N N . SER A 1 100 ? -29.694 -12.004 27.158 1.00 55.88 100 SER A N 1
ATOM 743 C CA . SER A 1 100 ? -28.658 -12.837 27.765 1.00 55.88 100 SER A CA 1
ATOM 744 C C . SER A 1 100 ? -29.156 -14.277 27.756 1.00 55.88 100 SER A C 1
ATOM 746 O O . SER A 1 100 ? -30.158 -14.605 28.394 1.00 55.88 100 SER A O 1
ATOM 748 N N . ALA A 1 101 ? -28.499 -15.128 26.974 1.00 60.00 101 ALA A N 1
ATOM 749 C CA . ALA A 1 101 ? -28.802 -16.549 26.911 1.00 60.00 101 ALA A CA 1
ATOM 750 C C . ALA A 1 101 ? -27.663 -17.326 27.571 1.00 60.00 101 ALA A C 1
ATOM 752 O O . ALA A 1 101 ? -26.485 -17.050 27.333 1.00 60.00 101 ALA A O 1
ATOM 753 N N . ALA A 1 102 ? -28.005 -18.338 28.369 1.00 59.16 102 ALA A N 1
ATOM 754 C CA . ALA A 1 102 ? -27.018 -19.299 28.842 1.00 59.16 102 ALA A CA 1
ATOM 755 C C . ALA A 1 102 ? -26.369 -19.992 27.629 1.00 59.16 102 ALA A C 1
ATOM 757 O O . ALA A 1 102 ? -27.077 -20.483 26.747 1.00 59.16 102 ALA A O 1
ATOM 758 N N . ALA A 1 10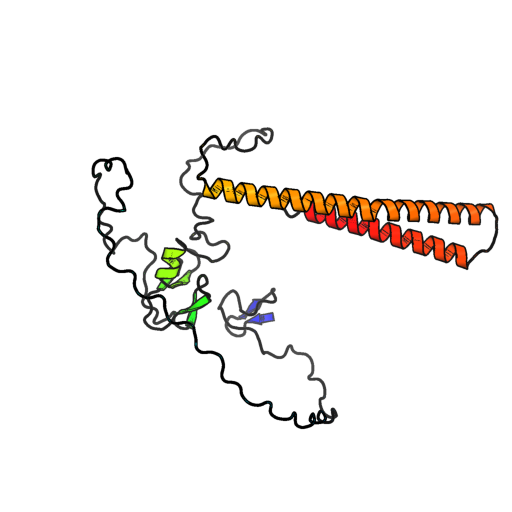3 ? -25.032 -20.057 27.590 1.00 61.91 103 ALA A N 1
ATOM 759 C CA . ALA A 1 103 ? -24.224 -20.523 26.453 1.00 61.91 103 ALA A CA 1
ATOM 760 C C . ALA A 1 103 ? -24.413 -21.993 26.015 1.00 61.91 103 ALA A C 1
ATOM 762 O O . ALA A 1 103 ? -23.585 -22.512 25.265 1.00 61.91 103 ALA A O 1
ATOM 763 N N . GLY A 1 104 ? -25.464 -22.689 26.460 1.00 58.34 104 GLY A N 1
ATOM 764 C CA . GLY A 1 104 ? -25.688 -24.113 26.193 1.00 58.34 104 GLY A CA 1
ATOM 765 C C . GLY A 1 104 ? -25.581 -24.480 24.709 1.00 58.34 104 GLY A C 1
ATOM 766 O O . GLY A 1 104 ? -24.889 -25.437 24.377 1.00 58.34 104 GLY A O 1
ATOM 767 N N . ASP A 1 105 ? -26.161 -23.666 23.820 1.00 68.12 105 ASP A N 1
ATOM 768 C CA . ASP A 1 105 ? -26.168 -23.897 22.361 1.00 68.12 105 ASP A CA 1
ATOM 769 C C . ASP A 1 105 ? -25.104 -23.076 21.590 1.00 68.12 105 ASP A C 1
ATOM 771 O O . ASP A 1 105 ? -24.935 -23.192 20.378 1.00 68.12 105 ASP A O 1
ATOM 775 N N . LEU A 1 106 ? -24.350 -22.225 22.295 1.00 75.06 106 LEU A N 1
ATOM 776 C CA . LEU A 1 106 ? -23.331 -21.332 21.714 1.00 75.06 106 LEU A CA 1
ATOM 777 C C . LEU A 1 106 ? -21.902 -21.732 22.104 1.00 75.06 106 LEU A C 1
ATOM 779 O O . LEU A 1 106 ? -20.935 -21.111 21.653 1.00 75.06 106 LEU A O 1
ATOM 783 N N . SER A 1 107 ? -21.766 -22.781 22.915 1.00 76.69 107 SER A N 1
ATOM 784 C CA . SER A 1 107 ? -20.480 -23.337 23.316 1.00 76.69 107 SER A CA 1
ATOM 785 C C . SER A 1 107 ? -19.653 -23.775 22.096 1.00 76.69 107 SER A C 1
ATOM 787 O O . SER A 1 107 ? -20.150 -24.382 21.149 1.00 76.69 107 SER A O 1
ATOM 789 N N . GLY A 1 108 ? -18.377 -23.390 22.073 1.00 78.75 108 GLY A N 1
ATOM 790 C CA . GLY A 1 108 ? -17.463 -23.605 20.947 1.00 78.75 108 GLY A CA 1
ATOM 791 C C . GLY A 1 108 ? -17.492 -22.518 19.864 1.00 78.75 108 GLY A C 1
ATOM 792 O O . GLY A 1 108 ? -16.594 -22.487 19.021 1.00 78.75 108 GLY A O 1
ATOM 793 N N . LYS A 1 109 ? -18.452 -21.579 19.882 1.00 87.12 109 LYS A N 1
ATOM 794 C CA . LYS A 1 109 ? -18.386 -20.378 19.028 1.00 87.12 109 LYS A CA 1
ATOM 795 C C . LYS A 1 109 ? -17.311 -19.422 19.543 1.00 87.12 109 LYS A C 1
ATOM 797 O O . LYS A 1 109 ? -17.091 -19.311 20.741 1.00 87.12 109 LYS A O 1
ATOM 802 N N . VAL A 1 110 ? -16.635 -18.718 18.637 1.00 92.81 110 VAL A N 1
ATOM 803 C CA . VAL A 1 110 ? -15.544 -17.794 18.988 1.00 92.81 110 VAL A CA 1
ATOM 804 C C . VAL A 1 110 ? -16.087 -16.381 19.158 1.00 92.81 110 VAL A C 1
ATOM 806 O O . VAL A 1 110 ? -16.706 -15.844 18.239 1.00 92.81 110 VAL A O 1
ATOM 809 N N . CYS A 1 111 ? -15.809 -15.756 20.304 1.00 94.62 111 CYS A N 1
ATOM 810 C CA . CYS A 1 111 ? -16.110 -14.344 20.512 1.00 94.62 111 CYS A CA 1
ATOM 811 C C . CYS A 1 111 ? -15.198 -13.481 19.613 1.00 94.62 111 CYS A C 1
ATOM 813 O O . CYS A 1 111 ? -13.975 -13.583 19.717 1.00 94.62 111 CYS A O 1
ATOM 815 N N . PRO A 1 112 ? -15.735 -12.597 18.753 1.00 93.69 112 PRO A N 1
ATOM 816 C CA . PRO A 1 112 ? -14.924 -11.811 17.817 1.00 93.69 112 PRO A CA 1
ATOM 817 C C . PRO A 1 112 ? -14.084 -10.710 18.487 1.00 93.69 112 PRO A C 1
ATOM 819 O O . PRO A 1 112 ? -13.149 -10.210 17.866 1.00 93.69 112 PRO A O 1
ATOM 822 N N . TYR A 1 113 ? -14.397 -10.329 19.732 1.00 94.94 113 TYR A N 1
ATOM 823 C CA . TYR A 1 113 ? -13.618 -9.361 20.513 1.00 94.94 113 TYR A CA 1
ATOM 824 C C . TYR A 1 113 ? -12.335 -9.996 21.066 1.00 94.94 113 TYR A C 1
ATOM 826 O O . TYR A 1 113 ? -11.236 -9.654 20.635 1.00 94.94 113 TYR A O 1
ATOM 834 N N . CYS A 1 114 ? -12.463 -10.980 21.961 1.00 95.19 114 CYS A N 1
ATOM 835 C CA . CYS A 1 114 ? -11.310 -11.590 22.630 1.00 95.19 114 CYS A CA 1
ATOM 836 C C . CYS A 1 114 ? -10.690 -12.767 21.858 1.00 95.19 114 CYS A C 1
ATOM 838 O O . CYS A 1 114 ? -9.581 -13.187 22.173 1.00 95.19 114 CYS A O 1
ATOM 840 N N . ARG A 1 115 ? -11.380 -13.288 20.833 1.00 94.50 115 ARG A N 1
ATOM 841 C CA . ARG A 1 115 ? -10.962 -14.424 19.986 1.00 94.50 115 ARG A CA 1
ATOM 842 C C . ARG A 1 115 ? -10.834 -15.762 20.717 1.00 94.50 115 ARG A C 1
ATOM 844 O O . ARG A 1 115 ? -10.270 -16.704 20.163 1.00 94.50 115 ARG A O 1
ATOM 851 N N . PHE A 1 116 ? -11.400 -15.870 21.916 1.00 92.94 116 PHE A N 1
ATOM 852 C CA . PHE A 1 116 ? -11.504 -17.127 22.649 1.00 92.94 116 PHE A CA 1
ATOM 853 C C . PHE A 1 116 ? -12.853 -17.818 22.390 1.00 92.94 116 PHE A C 1
ATOM 855 O O . PHE A 1 116 ? -13.851 -17.134 22.126 1.00 92.94 116 PHE A O 1
ATOM 862 N N . PRO A 1 117 ? -12.890 -19.163 22.427 1.00 92.06 117 PRO A N 1
ATOM 863 C CA . PRO A 1 117 ? -14.133 -19.915 22.347 1.00 92.06 117 PRO A CA 1
ATOM 864 C C . PRO A 1 117 ? -14.971 -19.701 23.609 1.00 92.06 117 PRO A C 1
ATOM 866 O O . PRO A 1 117 ? -14.446 -19.754 24.719 1.00 92.06 117 PRO A O 1
ATOM 869 N N . ILE A 1 118 ? -16.271 -19.524 23.409 1.00 92.25 118 ILE A N 1
ATOM 870 C CA . ILE A 1 118 ? -17.289 -19.474 24.454 1.00 92.25 118 ILE A CA 1
ATOM 871 C C . ILE A 1 118 ? -17.426 -20.871 25.056 1.00 92.25 118 ILE A C 1
ATOM 873 O O . ILE A 1 118 ? -17.624 -21.851 24.328 1.00 92.25 118 ILE A O 1
ATOM 877 N N . LYS A 1 119 ? -17.331 -20.984 26.377 1.00 87.12 119 LYS A N 1
ATOM 878 C CA . LYS A 1 119 ? -17.496 -22.252 27.095 1.00 87.12 119 LYS A CA 1
ATOM 879 C C . LYS A 1 119 ? -18.949 -22.464 27.506 1.00 87.12 119 LYS A C 1
ATOM 881 O O . LYS A 1 119 ? -19.727 -21.529 27.679 1.00 87.12 119 LYS A O 1
ATOM 886 N N . ALA A 1 120 ? -19.319 -23.729 27.683 1.00 81.06 120 ALA A N 1
ATOM 887 C CA . ALA A 1 120 ? -20.623 -24.078 28.228 1.00 81.06 120 ALA A CA 1
ATOM 888 C C . ALA A 1 120 ? -20.772 -23.501 29.647 1.00 81.06 120 ALA A C 1
ATOM 890 O O . ALA A 1 120 ? -19.899 -23.697 30.490 1.00 81.06 120 ALA A O 1
ATOM 891 N N . GLY A 1 121 ? -21.878 -22.796 29.892 1.00 79.12 121 GLY A N 1
ATOM 892 C CA . GLY A 1 121 ? -22.167 -22.153 31.177 1.00 79.12 121 GLY A CA 1
ATOM 893 C C . GLY A 1 121 ? -21.642 -20.722 31.330 1.00 79.12 121 GLY A C 1
ATOM 894 O O . GLY A 1 121 ? -21.919 -20.109 32.353 1.00 79.12 121 GLY A O 1
ATOM 895 N N . GLU A 1 122 ? -20.931 -20.173 30.341 1.00 84.69 122 GLU A N 1
ATOM 896 C CA . GLU A 1 122 ? -20.589 -18.745 30.328 1.00 84.69 122 GLU A CA 1
ATOM 897 C C . GLU A 1 122 ? -21.803 -17.892 29.919 1.00 84.69 122 GLU A C 1
ATOM 899 O O . GLU A 1 122 ? -22.700 -18.349 29.203 1.00 84.69 122 GLU A O 1
ATOM 904 N N . GLU A 1 123 ? -21.847 -16.644 30.385 1.00 88.62 123 GLU A N 1
ATOM 905 C CA . GLU A 1 123 ? -22.861 -15.685 29.951 1.00 88.62 123 GLU A CA 1
ATOM 906 C C . GLU A 1 123 ? -22.480 -15.081 28.598 1.00 88.62 123 GLU A C 1
ATOM 908 O O . GLU A 1 123 ? -21.345 -14.639 28.374 1.00 88.62 123 GLU A O 1
ATOM 913 N N . VAL A 1 124 ? -23.446 -15.070 27.681 1.00 92.12 124 VAL A N 1
ATOM 914 C CA . VAL A 1 124 ? -23.233 -14.670 26.294 1.00 92.12 124 VAL A CA 1
ATOM 915 C C . VAL A 1 124 ? -24.311 -13.695 25.867 1.00 92.12 124 VAL A C 1
ATOM 917 O O . VAL A 1 124 ? -25.504 -13.927 26.058 1.00 92.12 124 VAL A O 1
ATOM 920 N N . VAL A 1 125 ? -23.874 -12.639 25.190 1.00 93.38 125 VAL A N 1
ATOM 921 C CA . VAL A 1 125 ? -24.745 -11.717 24.469 1.00 93.38 125 VAL A CA 1
ATOM 922 C C . VAL A 1 125 ? -24.680 -12.055 22.987 1.00 93.38 125 VAL A C 1
ATOM 924 O O . VAL A 1 125 ? -23.615 -12.035 22.360 1.00 93.38 125 VAL A O 1
ATOM 927 N N . VAL A 1 126 ? -25.835 -12.359 22.404 1.00 93.31 126 VAL A N 1
ATOM 928 C CA . VAL A 1 126 ? -25.975 -12.521 20.957 1.00 93.31 126 VAL A CA 1
ATOM 929 C C . VAL A 1 126 ? -26.313 -11.165 20.358 1.00 93.31 126 VAL A C 1
ATOM 931 O O . VAL A 1 126 ? -27.290 -10.530 20.748 1.00 93.31 126 VAL A O 1
ATOM 934 N N . CYS A 1 127 ? -25.501 -10.705 19.404 1.00 92.38 127 CYS A N 1
ATOM 935 C CA . CYS A 1 127 ? -25.737 -9.417 18.766 1.00 92.38 127 CYS A CA 1
ATOM 936 C C . CYS A 1 127 ? -27.130 -9.384 18.106 1.00 92.38 127 CYS A C 1
ATOM 938 O O . CYS A 1 127 ? -27.382 -10.213 17.230 1.00 92.38 127 CYS A O 1
ATOM 940 N N . PRO A 1 128 ? -28.003 -8.409 18.419 1.00 88.44 128 PRO A N 1
ATOM 941 C CA . PRO A 1 128 ? -29.346 -8.356 17.838 1.00 88.44 128 PRO A CA 1
ATOM 942 C C . PRO A 1 128 ? -29.334 -8.062 16.330 1.00 88.44 128 PRO A C 1
ATOM 944 O O . PRO A 1 128 ? -30.254 -8.453 15.621 1.00 88.44 128 PRO A O 1
ATOM 947 N N . SER A 1 129 ? -28.280 -7.411 15.822 1.00 89.19 129 SER A N 1
ATOM 948 C CA . SER A 1 129 ? -28.169 -7.057 14.401 1.00 89.19 129 SER A CA 1
ATOM 949 C C . SER A 1 129 ? -27.617 -8.184 13.526 1.00 89.19 129 SER A C 1
ATOM 951 O O . SER A 1 129 ? -28.070 -8.370 12.401 1.00 89.19 129 SER A O 1
ATOM 953 N N . CYS A 1 130 ? -26.599 -8.911 13.998 1.00 90.75 130 CYS A N 1
ATOM 954 C CA . CYS A 1 130 ? -25.878 -9.894 13.176 1.00 90.75 130 CYS A CA 1
ATOM 955 C C . CYS A 1 130 ? -25.853 -11.313 13.758 1.00 90.75 130 CYS A C 1
ATOM 957 O O . CYS A 1 130 ? -25.231 -12.194 13.167 1.00 90.75 130 CYS A O 1
ATOM 959 N N . ALA A 1 131 ? -26.502 -11.539 14.904 1.00 91.19 131 ALA A N 1
ATOM 960 C CA . ALA A 1 131 ? -26.567 -12.815 15.620 1.00 91.19 131 ALA A CA 1
ATOM 961 C C . ALA A 1 131 ? -25.204 -13.424 16.013 1.00 91.19 131 ALA A C 1
ATOM 963 O O . ALA A 1 131 ? -25.117 -14.604 16.350 1.00 91.19 131 ALA A O 1
ATOM 964 N N . VAL A 1 132 ? -24.124 -12.636 15.994 1.00 93.12 132 VAL A N 1
ATOM 965 C CA . VAL A 1 132 ? -22.793 -13.099 16.410 1.00 93.12 132 VAL A CA 1
ATOM 966 C C . VAL A 1 132 ? -22.693 -13.099 17.944 1.00 93.12 132 VAL A C 1
ATOM 968 O O . VAL A 1 132 ? -22.987 -12.067 18.560 1.00 93.12 132 VAL A O 1
ATOM 971 N N . PRO A 1 133 ? -22.267 -14.209 18.577 1.00 94.62 133 PRO A N 1
ATOM 972 C CA . PRO A 1 133 ? -22.172 -14.308 20.029 1.00 94.62 133 PRO A CA 1
ATOM 973 C C . PRO A 1 133 ? -20.891 -13.661 20.572 1.00 94.62 133 PRO A C 1
ATOM 975 O O . PRO A 1 133 ? -19.815 -13.756 19.977 1.00 94.62 133 PRO A O 1
ATOM 978 N N . HIS A 1 134 ? -21.010 -12.998 21.717 1.00 94.75 134 HIS A N 1
ATOM 979 C CA . HIS A 1 134 ? -19.918 -12.362 22.452 1.00 94.75 134 HIS A CA 1
ATOM 980 C C . HIS A 1 134 ? -20.029 -12.757 23.926 1.00 94.75 134 HIS A C 1
ATOM 982 O O . HIS A 1 134 ? -21.142 -12.899 24.423 1.00 94.75 134 HIS A O 1
ATOM 988 N N . HIS A 1 135 ? -18.913 -12.879 24.650 1.00 95.81 135 HIS A N 1
ATOM 989 C CA . HIS A 1 135 ? -19.003 -12.919 26.114 1.00 95.81 135 HIS A CA 1
ATOM 990 C C . HIS A 1 135 ? -19.669 -11.633 26.609 1.00 95.81 135 HIS A C 1
ATOM 992 O O . HIS A 1 135 ? -19.408 -10.563 26.047 1.00 95.81 135 HIS A O 1
ATOM 998 N N . THR A 1 136 ? -20.488 -11.724 27.654 1.00 93.94 136 THR A N 1
ATOM 999 C CA . THR A 1 136 ? -21.168 -10.555 28.232 1.00 93.94 136 THR A CA 1
ATOM 1000 C C . THR A 1 136 ? -20.186 -9.438 28.596 1.00 93.94 136 THR A C 1
ATOM 1002 O O . THR A 1 136 ? -20.431 -8.275 28.266 1.00 93.94 136 THR A O 1
ATOM 1005 N N . ASP A 1 137 ? -19.037 -9.787 29.180 1.00 94.19 137 ASP A N 1
ATOM 1006 C CA . ASP A 1 137 ? -17.990 -8.820 29.531 1.00 94.19 137 ASP A CA 1
ATOM 1007 C C . ASP A 1 137 ? -17.373 -8.174 28.290 1.00 94.19 137 ASP A C 1
ATOM 1009 O O . ASP A 1 137 ? -17.284 -6.954 28.207 1.00 94.19 137 ASP A O 1
ATOM 1013 N N . CYS A 1 138 ? -17.038 -8.973 27.273 1.00 95.62 138 CYS A N 1
ATOM 1014 C CA . CYS A 1 138 ? -16.486 -8.471 26.015 1.00 95.62 138 CYS A CA 1
ATOM 1015 C C . CYS A 1 138 ? -17.467 -7.560 25.262 1.00 95.62 138 CYS A C 1
ATOM 1017 O O . CYS A 1 138 ? -17.057 -6.588 24.631 1.00 95.62 138 CYS A O 1
ATOM 1019 N N . TRP A 1 139 ? -18.765 -7.874 25.303 1.00 94.81 139 TRP A N 1
ATOM 1020 C CA . TRP A 1 139 ? -19.810 -7.032 24.722 1.00 94.81 139 TRP A CA 1
ATOM 1021 C C . TRP A 1 139 ? -19.883 -5.678 25.430 1.00 94.81 139 TRP A C 1
ATOM 1023 O O . TRP A 1 139 ? -19.952 -4.640 24.772 1.00 94.81 139 TRP A O 1
ATOM 1033 N N . ARG A 1 140 ? -19.838 -5.693 26.766 1.00 92.38 140 ARG A N 1
ATOM 1034 C CA . ARG A 1 140 ? -19.899 -4.494 27.607 1.00 92.38 140 ARG A CA 1
ATOM 1035 C C . ARG A 1 140 ? -18.655 -3.627 27.461 1.00 92.38 140 ARG A C 1
ATOM 1037 O O . ARG A 1 140 ? -18.785 -2.424 27.277 1.00 92.38 140 ARG A O 1
ATOM 1044 N N . GLU A 1 141 ? -17.477 -4.239 27.493 1.00 92.50 141 GLU A N 1
ATOM 1045 C CA . GLU A 1 141 ? -16.186 -3.562 27.347 1.00 92.50 141 GLU A CA 1
ATOM 1046 C C . GLU A 1 141 ? -16.060 -2.886 25.980 1.00 92.50 141 GLU A C 1
ATOM 1048 O O . GLU A 1 141 ? -15.605 -1.749 25.882 1.00 92.50 141 GLU A O 1
ATOM 1053 N N . ASN A 1 142 ? -16.527 -3.552 24.922 1.00 93.38 142 ASN A N 1
ATOM 1054 C CA . ASN A 1 142 ? -16.541 -2.967 23.588 1.00 93.38 142 ASN A CA 1
ATOM 1055 C C . ASN A 1 142 ? -17.709 -1.988 23.365 1.00 93.38 142 ASN A C 1
ATOM 1057 O O . ASN A 1 142 ? -17.695 -1.249 22.387 1.00 93.38 142 ASN A O 1
ATOM 1061 N N . GLY A 1 143 ? -18.738 -1.994 24.218 1.00 91.56 143 GLY A N 1
ATOM 1062 C CA . GLY A 1 143 ? -19.955 -1.195 24.039 1.00 91.56 143 GLY A CA 1
ATOM 1063 C C . GLY A 1 143 ? -20.839 -1.650 22.869 1.00 91.56 143 GLY A C 1
ATOM 1064 O O . GLY A 1 143 ? -21.620 -0.858 22.347 1.00 91.56 143 GLY A O 1
ATOM 1065 N N . GLY A 1 144 ? -20.702 -2.899 22.415 1.00 92.75 144 GLY A N 1
ATOM 1066 C CA . GLY A 1 144 ? -21.464 -3.440 21.289 1.00 92.75 144 GLY A CA 1
ATOM 1067 C C . GLY A 1 144 ? -20.696 -4.459 20.452 1.00 92.75 144 GLY A C 1
ATOM 1068 O O . GLY A 1 144 ? -19.678 -5.015 20.865 1.00 92.75 144 GLY A O 1
ATOM 1069 N N . CYS A 1 145 ? -21.174 -4.703 19.234 1.00 94.38 145 CYS A N 1
ATOM 1070 C CA . CYS A 1 145 ? -20.615 -5.714 18.344 1.00 94.38 145 CYS A CA 1
ATOM 1071 C C . CYS A 1 145 ? -19.284 -5.273 17.710 1.00 94.38 145 CYS A C 1
ATOM 1073 O O . CYS A 1 145 ? -19.165 -4.162 17.191 1.00 94.38 145 CYS A O 1
ATOM 1075 N N . THR A 1 146 ? -18.302 -6.175 17.658 1.00 94.06 146 THR A N 1
ATOM 1076 C CA . THR A 1 146 ? -17.024 -5.947 16.950 1.00 94.06 146 THR A CA 1
ATOM 1077 C C . THR A 1 146 ? -17.017 -6.450 15.512 1.00 94.06 146 THR A C 1
ATOM 1079 O O . THR A 1 146 ? -16.013 -6.329 14.809 1.00 94.06 146 THR A O 1
ATOM 1082 N N . THR A 1 147 ? -18.116 -7.053 15.057 1.00 92.44 147 THR A N 1
ATOM 1083 C CA . THR A 1 147 ? -18.211 -7.536 13.680 1.00 92.44 147 THR A CA 1
ATOM 1084 C C . THR A 1 147 ? -18.179 -6.340 12.738 1.00 92.44 147 THR A C 1
ATOM 1086 O O . THR A 1 147 ? -18.999 -5.428 12.856 1.00 92.44 147 THR A O 1
ATOM 1089 N N . TYR A 1 148 ? -17.233 -6.358 11.800 1.00 87.81 148 TYR A N 1
ATOM 1090 C CA . TYR A 1 148 ? -17.072 -5.297 10.815 1.00 87.81 148 TYR A CA 1
ATOM 1091 C C . TYR A 1 148 ? -18.386 -5.053 10.064 1.00 87.81 148 TYR A C 1
ATOM 1093 O O . TYR A 1 148 ? -18.970 -5.983 9.506 1.00 87.81 148 TYR A O 1
ATOM 1101 N N . GLY A 1 149 ? -18.849 -3.803 10.065 1.00 86.38 149 GLY A N 1
ATOM 1102 C CA . GLY A 1 149 ? -20.083 -3.405 9.390 1.00 86.38 149 GLY A CA 1
ATOM 1103 C C . GLY A 1 149 ? -21.383 -3.729 10.136 1.00 86.38 149 GLY A C 1
ATOM 1104 O O . GLY A 1 149 ? -22.458 -3.637 9.547 1.00 86.38 149 GLY A O 1
ATOM 1105 N N . CYS A 1 150 ? -21.318 -4.136 11.406 1.00 91.19 150 CYS A N 1
ATOM 1106 C CA . CYS A 1 150 ? -22.514 -4.399 12.201 1.00 91.19 150 CYS A CA 1
ATOM 1107 C C . CYS A 1 150 ? -23.157 -3.099 12.709 1.00 91.19 150 CYS A C 1
ATOM 1109 O O . CYS A 1 150 ? -22.476 -2.245 13.270 1.00 91.19 150 CYS A O 1
ATOM 1111 N N . GLN A 1 151 ? -24.484 -2.986 12.597 1.00 89.62 151 GLN A N 1
ATOM 1112 C CA . GLN A 1 151 ? -25.243 -1.818 13.068 1.00 89.62 151 GLN A CA 1
ATOM 1113 C C . GLN A 1 151 ? -25.177 -1.631 14.590 1.00 89.62 151 GLN A C 1
ATOM 1115 O O . GLN A 1 151 ? -25.178 -0.505 15.070 1.00 89.62 151 GLN A O 1
ATOM 1120 N N . SER A 1 152 ? -25.047 -2.721 15.353 1.00 88.56 152 SER A N 1
ATOM 1121 C CA . SER A 1 152 ? -24.808 -2.666 16.803 1.00 88.56 152 SER A CA 1
ATOM 1122 C C . SER A 1 152 ? -23.337 -2.427 17.164 1.00 88.56 152 SER A C 1
ATOM 1124 O O . SER A 1 152 ? -22.954 -2.666 18.307 1.00 88.56 152 SER A O 1
ATOM 1126 N N . SER A 1 153 ? -22.484 -2.049 16.208 1.00 90.69 153 SER A N 1
ATOM 1127 C CA . SER A 1 153 ? -21.108 -1.650 16.496 1.00 90.69 153 SER A CA 1
ATOM 1128 C C . SER A 1 153 ? -21.066 -0.187 16.943 1.00 90.69 153 SER A C 1
ATOM 1130 O O . SER A 1 153 ? -21.690 0.649 16.283 1.00 90.69 153 SER A O 1
ATOM 1132 N N . PRO A 1 154 ? -20.285 0.168 17.981 1.00 84.38 154 PRO A N 1
ATOM 1133 C CA . PRO A 1 154 ? -20.147 1.556 18.433 1.00 84.38 154 PRO A CA 1
ATOM 1134 C C . PRO A 1 154 ? -19.737 2.524 17.315 1.00 84.38 154 PRO A C 1
ATOM 1136 O O . PRO A 1 154 ? -20.114 3.690 17.323 1.00 84.38 154 PRO A O 1
ATOM 1139 N N . GLN A 1 155 ? -18.995 2.030 16.319 1.00 74.25 155 GLN A N 1
ATOM 1140 C CA . GLN A 1 155 ? -18.509 2.821 15.186 1.00 74.25 155 GLN A CA 1
ATOM 1141 C C . GLN A 1 155 ? -19.603 3.152 14.155 1.00 74.25 155 GLN A C 1
ATOM 1143 O O . GLN A 1 155 ? -19.467 4.123 13.418 1.00 74.25 155 GLN A O 1
ATOM 1148 N N . MET A 1 156 ? -20.684 2.367 14.094 1.00 63.69 156 MET A N 1
ATOM 1149 C CA . MET A 1 156 ? -21.836 2.611 13.209 1.00 63.69 156 MET A CA 1
ATOM 1150 C C . MET A 1 156 ? -23.052 3.185 13.948 1.00 63.69 156 MET A C 1
ATOM 1152 O O . MET A 1 156 ? -23.878 3.852 13.329 1.00 63.69 156 MET A O 1
ATOM 1156 N N . GLY A 1 157 ? -23.158 2.968 15.263 1.00 53.91 157 GLY A N 1
ATOM 1157 C CA . GLY A 1 157 ? -24.283 3.406 16.098 1.00 53.91 157 GLY A CA 1
ATOM 1158 C C . GLY A 1 157 ? -24.341 4.908 16.407 1.00 53.91 157 GLY A C 1
ATOM 1159 O O . GLY A 1 157 ? -25.319 5.366 16.987 1.00 53.91 157 GLY A O 1
ATOM 1160 N N . GLY A 1 158 ? -23.347 5.702 15.994 1.00 46.94 158 GLY A N 1
ATOM 1161 C CA . GLY A 1 158 ? -23.323 7.157 16.205 1.00 46.94 158 GLY A CA 1
ATOM 1162 C C . GLY A 1 158 ? -24.266 7.976 15.307 1.00 46.94 158 GLY A C 1
ATOM 1163 O O . GLY A 1 158 ? -24.242 9.201 15.373 1.00 46.94 158 GLY A O 1
ATOM 1164 N N . ALA A 1 159 ? -25.074 7.338 14.451 1.00 49.16 159 ALA A N 1
ATOM 1165 C CA . ALA A 1 159 ? -25.822 8.017 13.387 1.00 49.16 159 ALA A CA 1
ATOM 1166 C C . ALA A 1 159 ? -27.349 8.102 13.580 1.00 49.16 159 ALA A C 1
ATOM 1168 O O . ALA A 1 159 ? -28.050 8.445 12.630 1.00 49.16 159 ALA A O 1
ATOM 1169 N N . GLN A 1 160 ? -27.908 7.813 14.760 1.00 49.97 160 GLN A N 1
ATOM 1170 C CA . GLN A 1 160 ? -29.364 7.903 14.953 1.00 49.97 160 GLN A CA 1
ATOM 1171 C C . GLN A 1 160 ? -29.763 8.691 16.202 1.00 49.97 160 GLN A C 1
ATOM 1173 O O . GLN A 1 160 ? -30.233 8.128 17.181 1.00 49.97 160 GLN A O 1
ATOM 1178 N N . ALA A 1 161 ? -29.609 10.016 16.119 1.00 42.91 161 ALA A N 1
ATOM 1179 C CA . ALA A 1 161 ? -30.510 11.004 16.725 1.00 42.91 161 ALA A CA 1
ATOM 1180 C C . ALA A 1 161 ? -30.222 12.408 16.151 1.00 42.91 161 ALA A C 1
ATOM 1182 O O . ALA A 1 161 ? -29.812 13.316 16.864 1.00 42.91 161 ALA A O 1
ATOM 1183 N N . ALA A 1 162 ? -30.408 12.603 14.845 1.00 41.53 162 ALA A N 1
ATOM 1184 C CA . ALA A 1 162 ? -30.534 13.946 14.285 1.00 41.53 162 ALA A CA 1
ATOM 1185 C C . ALA A 1 162 ? -31.612 13.918 13.203 1.00 41.53 162 ALA A C 1
ATOM 1187 O O . ALA A 1 162 ? -31.483 13.283 12.158 1.00 41.53 162 ALA A O 1
ATOM 1188 N N . THR A 1 163 ? -32.726 14.549 13.539 1.00 44.31 163 THR A N 1
ATOM 1189 C CA . THR A 1 163 ? -33.893 14.796 12.703 1.00 44.31 163 THR A CA 1
ATOM 1190 C C . THR A 1 163 ? -33.502 15.457 11.379 1.00 44.31 163 THR A C 1
ATOM 1192 O O . THR A 1 163 ? -32.605 16.295 11.313 1.00 44.31 163 THR A O 1
ATOM 1195 N N . GLY A 1 164 ? -34.172 15.030 10.306 1.00 47.91 164 GLY A N 1
ATOM 1196 C CA . GLY A 1 164 ? -33.828 15.370 8.930 1.00 47.91 164 GLY A CA 1
ATOM 1197 C C . GLY A 1 164 ? -33.868 1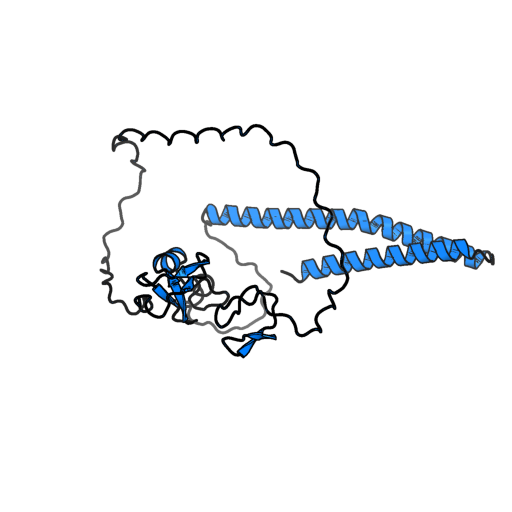6.861 8.585 1.00 47.91 164 GLY A C 1
ATOM 1198 O O . GLY A 1 164 ? -34.734 17.608 9.035 1.00 47.91 164 GLY A O 1
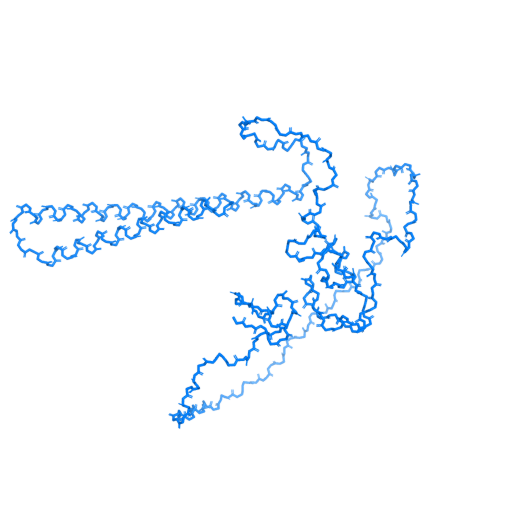ATOM 1199 N N . VAL A 1 165 ? -32.970 17.244 7.677 1.00 43.00 165 VAL A N 1
ATOM 1200 C CA . VAL A 1 165 ? -33.048 18.465 6.867 1.00 43.00 165 VAL A CA 1
ATOM 1201 C C . VAL A 1 165 ? -32.780 18.058 5.410 1.00 43.00 165 VAL A C 1
ATOM 1203 O O . VAL A 1 165 ? -31.832 17.306 5.167 1.00 43.00 165 VAL A O 1
ATOM 1206 N N . PRO A 1 166 ? -33.607 18.478 4.433 1.00 47.56 166 PRO A N 1
ATOM 1207 C CA . PRO A 1 166 ? -33.436 18.071 3.046 1.00 47.56 166 PRO A CA 1
ATOM 1208 C C . PRO A 1 166 ? -32.278 18.824 2.383 1.00 47.56 166 PRO A C 1
ATOM 1210 O O . PRO A 1 166 ? -32.032 20.000 2.642 1.00 47.56 166 PRO A O 1
ATOM 1213 N N . ALA A 1 167 ? -31.573 18.111 1.508 1.00 50.59 167 ALA A N 1
ATOM 1214 C CA . ALA A 1 167 ? -30.397 18.585 0.800 1.00 50.59 167 ALA A CA 1
ATOM 1215 C C . ALA A 1 167 ? -30.760 19.555 -0.333 1.00 50.59 167 ALA A C 1
ATOM 1217 O O . ALA A 1 167 ? -31.440 19.171 -1.285 1.00 50.59 167 ALA A O 1
ATOM 1218 N N . THR A 1 168 ? -30.211 20.770 -0.290 1.00 42.34 168 THR A N 1
ATOM 1219 C CA . THR A 1 168 ? -30.036 21.604 -1.485 1.00 42.34 168 THR A CA 1
ATOM 1220 C C . THR A 1 168 ? -28.724 22.383 -1.457 1.00 42.34 168 THR A C 1
ATOM 1222 O O . THR A 1 168 ? -28.408 23.063 -0.486 1.00 42.34 168 THR A O 1
ATOM 1225 N N . SER A 1 169 ? -28.078 22.363 -2.626 1.00 49.88 169 SER A N 1
ATOM 1226 C CA . SER A 1 169 ? -27.005 23.222 -3.146 1.00 49.88 169 SER A CA 1
ATOM 1227 C C . SER A 1 169 ? -25.552 22.866 -2.809 1.00 49.88 169 SER A C 1
ATOM 1229 O O . SER A 1 169 ? -25.156 22.667 -1.666 1.00 49.88 169 SER A O 1
ATOM 1231 N N . ALA A 1 170 ? -24.769 22.789 -3.890 1.00 51.56 170 ALA A N 1
ATOM 1232 C CA . ALA A 1 170 ? -23.332 22.589 -3.935 1.00 51.56 170 ALA A CA 1
ATOM 1233 C C . ALA A 1 170 ? -22.606 23.735 -3.213 1.00 51.56 170 ALA A C 1
ATOM 1235 O O . ALA A 1 170 ? -22.338 24.785 -3.794 1.00 51.56 170 ALA A O 1
ATOM 1236 N N . GLY A 1 171 ? -22.314 23.529 -1.932 1.00 41.81 171 GLY A N 1
ATOM 1237 C CA . GLY A 1 171 ? -21.387 24.353 -1.175 1.00 41.81 171 GLY A CA 1
ATOM 1238 C C . GLY A 1 171 ? -19.953 23.930 -1.468 1.00 41.81 171 GLY A C 1
ATOM 1239 O O . GLY A 1 171 ? -19.648 22.738 -1.533 1.00 41.81 171 GLY A O 1
ATOM 1240 N N . ALA A 1 172 ? -19.074 24.916 -1.640 1.00 45.88 172 ALA A N 1
ATOM 1241 C CA . ALA A 1 172 ? -17.637 24.723 -1.532 1.00 45.88 172 ALA A CA 1
ATOM 1242 C C . ALA A 1 172 ? -17.331 23.884 -0.284 1.00 45.88 172 ALA A C 1
ATOM 1244 O O . ALA A 1 172 ? -17.937 24.108 0.764 1.00 45.88 172 ALA A O 1
ATOM 1245 N N . TYR A 1 173 ? -16.412 22.924 -0.400 1.00 45.97 173 TYR A N 1
ATOM 1246 C CA . TYR A 1 173 ? -15.938 22.149 0.740 1.00 45.97 173 TYR A CA 1
ATOM 1247 C C . TYR A 1 173 ? -15.408 23.111 1.809 1.00 45.97 173 TYR A C 1
ATOM 1249 O O . TYR A 1 173 ? -14.304 23.643 1.702 1.00 45.97 173 TYR A O 1
ATOM 1257 N N . GLN A 1 174 ? -16.231 23.372 2.818 1.00 48.72 174 GLN A N 1
ATOM 1258 C CA . GLN A 1 174 ? -15.811 23.995 4.055 1.00 48.72 174 GLN A CA 1
ATOM 1259 C C . GLN A 1 174 ? -15.501 22.834 4.994 1.00 48.72 174 GLN A C 1
ATOM 1261 O O . GLN A 1 174 ? -16.420 22.083 5.335 1.00 48.72 174 GLN A O 1
ATOM 1266 N N . PRO A 1 175 ? -14.224 22.621 5.364 1.00 52.84 175 PRO A N 1
ATOM 1267 C CA . PRO A 1 175 ? -13.906 21.598 6.343 1.00 52.84 175 PRO A CA 1
ATOM 1268 C C . PRO A 1 175 ? -14.694 21.893 7.628 1.00 52.84 175 PRO A C 1
ATOM 1270 O O . PRO A 1 175 ? -14.890 23.068 7.962 1.00 52.84 175 PRO A O 1
ATOM 1273 N N . PRO A 1 176 ? -15.171 20.859 8.342 1.00 59.81 176 PRO A N 1
ATOM 1274 C CA . PRO A 1 176 ? -15.896 21.053 9.587 1.00 59.81 176 PRO A CA 1
ATOM 1275 C C . PRO A 1 176 ? -15.030 21.874 10.547 1.00 59.81 176 PRO A C 1
ATOM 1277 O O . PRO A 1 176 ? -13.929 21.472 10.920 1.00 59.81 176 PRO A O 1
ATOM 1280 N N . VAL A 1 177 ? -15.518 23.058 10.919 1.00 56.72 177 VAL A N 1
ATOM 1281 C CA . VAL A 1 177 ? -14.879 23.903 11.928 1.00 56.72 177 VAL A CA 1
ATOM 1282 C C . VAL A 1 177 ? -15.112 23.224 13.271 1.00 56.72 177 VAL A C 1
ATOM 1284 O O . VAL A 1 177 ? -16.192 23.331 13.850 1.00 56.72 177 VAL A O 1
ATOM 1287 N N . TYR A 1 178 ? -14.113 22.486 13.754 1.00 59.66 178 TYR A N 1
ATOM 1288 C CA . TYR A 1 178 ? -14.144 21.875 15.081 1.00 59.66 178 TYR A CA 1
ATOM 1289 C C . TYR A 1 178 ? -13.908 22.969 16.138 1.00 59.66 178 TYR A C 1
ATOM 1291 O O . TYR A 1 178 ? -12.815 23.138 16.664 1.00 59.66 178 TYR A O 1
ATOM 1299 N N . GLY A 1 179 ? -14.930 23.798 16.370 1.00 57.03 179 GLY A N 1
ATOM 1300 C CA . GLY A 1 179 ? -14.906 24.976 17.247 1.00 57.03 179 GLY A CA 1
ATOM 1301 C C . GLY A 1 179 ? -15.190 24.680 18.722 1.00 57.03 179 GLY A C 1
ATOM 1302 O O . GLY A 1 179 ? -15.809 25.501 19.391 1.00 57.03 179 GLY A O 1
ATOM 1303 N N . GLY A 1 180 ? -14.786 23.512 19.220 1.00 70.69 180 GLY A N 1
ATOM 1304 C CA . GLY A 1 180 ? -14.888 23.147 20.633 1.00 70.69 180 GLY A CA 1
ATOM 1305 C C . GLY A 1 180 ? -13.564 22.588 21.135 1.00 70.69 180 GLY A C 1
ATOM 1306 O O . GLY A 1 180 ? -12.830 21.967 20.363 1.00 70.69 180 GLY A O 1
ATOM 1307 N N . ASP A 1 181 ? -13.259 22.805 22.415 1.00 76.50 181 ASP A N 1
ATOM 1308 C CA . ASP A 1 181 ? -12.075 22.248 23.069 1.00 76.50 181 ASP A CA 1
ATOM 1309 C C . ASP A 1 181 ? -12.098 20.715 22.967 1.00 76.50 181 ASP A C 1
ATOM 1311 O O . ASP A 1 181 ? -12.795 20.024 23.711 1.00 76.50 181 ASP A O 1
ATOM 1315 N N . LEU A 1 182 ? -11.361 20.169 21.993 1.00 75.62 182 LEU A N 1
ATOM 1316 C CA . LEU A 1 182 ? -11.157 18.730 21.862 1.00 75.62 182 LEU A CA 1
ATOM 1317 C C . LEU A 1 182 ? -10.552 18.194 23.167 1.00 75.62 182 LEU A C 1
ATOM 1319 O O . LEU A 1 182 ? -9.577 18.779 23.656 1.00 75.62 182 LEU A O 1
ATOM 1323 N N . PRO A 1 183 ? -11.053 17.065 23.703 1.00 84.12 183 PRO A N 1
ATOM 1324 C CA . PRO A 1 183 ? -10.409 16.413 24.835 1.00 84.12 183 PRO A CA 1
ATOM 1325 C C . PRO A 1 183 ? -8.941 16.127 24.494 1.00 84.12 183 PRO A C 1
ATOM 1327 O O . PRO A 1 183 ? -8.615 15.772 23.359 1.00 84.12 183 PRO A O 1
ATOM 1330 N N . ALA A 1 184 ? -8.044 16.294 25.470 1.00 84.00 184 ALA A N 1
ATOM 1331 C CA . ALA A 1 184 ? -6.594 16.228 25.255 1.00 84.00 184 ALA A CA 1
ATOM 1332 C C . ALA A 1 184 ? -6.142 14.935 24.547 1.00 84.00 184 ALA A C 1
ATOM 1334 O O . ALA A 1 184 ? -5.236 14.960 23.717 1.00 84.00 184 ALA A O 1
ATOM 1335 N N . THR A 1 185 ? -6.825 13.820 24.812 1.00 88.25 185 THR A N 1
ATOM 1336 C CA . THR A 1 185 ? -6.587 12.529 24.153 1.00 88.25 185 THR A CA 1
ATOM 1337 C C . THR A 1 185 ? -6.916 12.553 22.659 1.00 88.25 185 THR A C 1
ATOM 1339 O O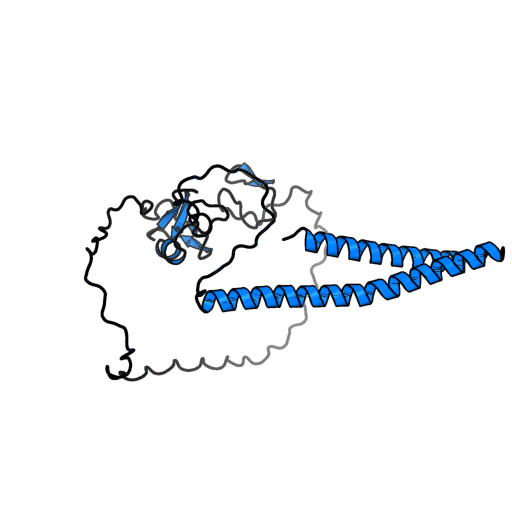 . THR A 1 185 ? -6.149 12.023 21.861 1.00 88.25 185 THR A O 1
ATOM 1342 N N . ALA A 1 186 ? -8.007 13.206 22.251 1.00 83.44 186 ALA A N 1
ATOM 1343 C CA . ALA A 1 186 ? -8.374 13.346 20.843 1.00 83.44 186 ALA A CA 1
ATOM 1344 C C . ALA A 1 186 ? -7.405 14.268 20.088 1.00 83.44 186 ALA A C 1
ATOM 1346 O O . ALA A 1 186 ? -7.084 13.997 18.933 1.00 83.44 186 ALA A O 1
ATOM 1347 N N . ARG A 1 187 ? -6.889 15.315 20.751 1.00 82.94 187 ARG A N 1
ATOM 1348 C CA . ARG A 1 187 ? -5.846 16.189 20.183 1.00 82.94 187 ARG A CA 1
ATOM 1349 C C . ARG A 1 187 ? -4.559 15.419 19.913 1.00 82.94 187 ARG A C 1
ATOM 1351 O O . ARG A 1 187 ? -4.051 15.491 18.804 1.00 82.94 187 ARG A O 1
ATOM 1358 N N . ALA A 1 188 ? -4.099 14.628 20.881 1.00 86.25 188 ALA A N 1
ATOM 1359 C CA . ALA A 1 188 ? -2.889 13.823 20.733 1.00 86.25 188 ALA A CA 1
ATOM 1360 C C . ALA A 1 188 ? -3.004 12.787 19.598 1.00 86.25 188 ALA A C 1
ATOM 1362 O O . ALA A 1 188 ? -2.065 12.606 18.829 1.00 86.25 188 ALA A O 1
ATOM 1363 N N . LEU A 1 189 ? -4.165 12.133 19.451 1.00 88.44 189 LEU A N 1
ATOM 1364 C CA . LEU A 1 189 ? -4.400 11.196 18.344 1.00 88.44 189 LEU A CA 1
ATOM 1365 C C . LEU A 1 189 ? -4.428 11.899 16.982 1.00 88.44 189 LEU A C 1
ATOM 1367 O O . LEU A 1 189 ? -3.876 11.379 16.014 1.00 88.44 189 LEU A O 1
ATOM 1371 N N . LEU A 1 190 ? -5.047 13.079 16.906 1.00 87.38 190 LEU A N 1
ATOM 1372 C CA . LEU A 1 190 ? -5.082 13.869 15.679 1.00 87.38 190 LEU A CA 1
ATOM 1373 C C . LEU A 1 190 ? -3.684 14.370 15.292 1.00 87.38 190 LEU A C 1
ATOM 1375 O O . LEU A 1 190 ? -3.314 14.288 14.125 1.00 87.38 190 LEU A O 1
ATOM 1379 N N . GLU A 1 191 ? -2.898 14.841 16.261 1.00 89.19 191 GLU A N 1
ATOM 1380 C CA . GLU A 1 191 ? -1.498 15.235 16.064 1.00 89.19 191 GLU A CA 1
ATOM 1381 C C . GLU A 1 191 ? -0.661 14.056 15.552 1.00 89.19 191 GLU A C 1
ATOM 1383 O O . GLU A 1 191 ? 0.051 14.196 14.562 1.00 89.19 191 GLU A O 1
ATOM 1388 N N . GLN A 1 192 ? -0.825 12.866 16.137 1.00 92.88 192 GLN A N 1
ATOM 1389 C CA . GLN A 1 192 ? -0.120 11.664 15.692 1.00 92.88 192 GLN A CA 1
ATOM 1390 C C . GLN A 1 192 ? -0.487 11.255 14.254 1.00 92.88 192 GLN A C 1
ATOM 1392 O O . GLN A 1 192 ? 0.384 10.826 13.492 1.00 92.88 192 GLN A O 1
ATOM 1397 N N . GLU A 1 193 ? -1.758 11.378 13.862 1.00 90.19 193 GLU A N 1
ATOM 1398 C CA . GLU A 1 193 ? -2.183 11.088 12.488 1.00 90.19 193 GLU A CA 1
ATOM 1399 C C . GLU A 1 193 ? -1.627 12.124 11.500 1.00 90.19 193 GLU A C 1
ATOM 1401 O O . GLU A 1 193 ? -1.101 11.758 10.447 1.00 90.19 193 GLU A O 1
ATOM 1406 N N . LEU A 1 194 ? -1.653 13.412 11.858 1.00 90.75 194 LEU A N 1
ATOM 1407 C CA . LEU A 1 194 ? -1.068 14.484 11.047 1.00 90.75 194 LEU A CA 1
ATOM 1408 C C . LEU A 1 194 ? 0.447 14.308 10.873 1.00 90.75 194 LEU A C 1
ATOM 1410 O O . LEU A 1 194 ? 0.944 14.431 9.752 1.00 90.75 194 LEU A O 1
ATOM 1414 N N . ASP A 1 195 ? 1.169 13.945 11.933 1.00 91.62 195 ASP A N 1
ATOM 1415 C CA . ASP A 1 195 ? 2.608 13.663 11.881 1.00 91.62 195 ASP A CA 1
ATOM 1416 C C . ASP A 1 195 ? 2.923 12.457 10.991 1.00 91.62 195 ASP A C 1
ATOM 1418 O O . ASP A 1 195 ? 3.896 12.464 10.225 1.00 91.62 195 ASP A O 1
ATOM 1422 N N . ARG A 1 196 ? 2.079 11.420 11.031 1.00 90.00 196 ARG A N 1
ATOM 1423 C CA . ARG A 1 196 ? 2.205 10.254 10.152 1.00 90.00 196 ARG A CA 1
ATOM 1424 C C . ARG A 1 196 ? 1.994 10.634 8.687 1.00 90.00 196 ARG A C 1
ATOM 1426 O O . ARG A 1 196 ? 2.776 10.212 7.832 1.00 90.00 196 ARG A O 1
ATOM 1433 N N . LEU A 1 197 ? 0.976 11.441 8.388 1.00 88.44 197 LEU A N 1
ATOM 1434 C CA . LEU A 1 197 ? 0.712 11.938 7.036 1.00 88.44 197 LEU A CA 1
ATOM 1435 C C . LEU A 1 197 ? 1.851 12.837 6.533 1.00 88.44 197 LEU A C 1
ATOM 1437 O O . LEU A 1 197 ? 2.311 12.657 5.404 1.00 88.44 197 LEU A O 1
ATOM 1441 N N . ALA A 1 198 ? 2.359 13.741 7.374 1.00 90.75 198 ALA A N 1
ATOM 1442 C CA . ALA A 1 198 ? 3.492 14.606 7.049 1.00 90.75 198 ALA A CA 1
ATOM 1443 C C . ALA A 1 198 ? 4.772 13.797 6.781 1.00 90.75 198 ALA A C 1
ATOM 1445 O O . ALA A 1 198 ? 5.471 14.036 5.792 1.00 90.75 198 ALA A O 1
ATOM 1446 N N . THR A 1 199 ? 5.048 12.788 7.610 1.00 86.69 199 THR A N 1
ATOM 1447 C CA . THR A 1 199 ? 6.193 11.882 7.435 1.00 86.69 199 THR A CA 1
ATOM 1448 C C . THR A 1 199 ? 6.087 11.106 6.125 1.00 86.69 199 THR A C 1
ATOM 1450 O O . THR A 1 199 ? 7.045 11.060 5.350 1.00 86.69 199 THR A O 1
ATOM 1453 N N . ASN A 1 200 ? 4.912 10.549 5.825 1.00 82.38 200 ASN A N 1
ATOM 1454 C CA . ASN A 1 200 ? 4.669 9.859 4.560 1.00 82.38 200 ASN A CA 1
ATOM 1455 C C . ASN A 1 200 ? 4.866 10.798 3.360 1.00 82.38 200 ASN A C 1
ATOM 1457 O O . ASN A 1 200 ? 5.538 10.429 2.396 1.00 82.38 200 ASN A O 1
ATOM 1461 N N . ALA A 1 201 ? 4.343 12.027 3.423 1.00 87.94 201 ALA A N 1
ATOM 1462 C CA . ALA A 1 201 ? 4.508 13.026 2.368 1.00 87.94 201 ALA A CA 1
ATOM 1463 C C . ALA A 1 201 ? 5.987 13.373 2.114 1.00 87.94 201 ALA A C 1
ATOM 1465 O O . ALA A 1 201 ? 6.417 13.471 0.959 1.00 87.94 201 ALA A O 1
ATOM 1466 N N . LEU A 1 202 ? 6.789 13.498 3.175 1.00 90.94 202 LEU A N 1
ATOM 1467 C CA . LEU A 1 202 ? 8.230 13.732 3.073 1.00 90.94 202 LEU A CA 1
ATOM 1468 C C . LEU A 1 202 ? 8.951 12.545 2.419 1.00 90.94 202 LEU A C 1
ATOM 1470 O O . LEU A 1 202 ? 9.753 12.744 1.505 1.00 90.94 202 LEU A O 1
ATOM 1474 N N . VAL A 1 203 ? 8.626 11.312 2.819 1.00 85.31 203 VAL A N 1
ATOM 1475 C CA . VAL A 1 203 ? 9.195 10.093 2.220 1.00 85.31 203 VAL A CA 1
ATOM 1476 C C . VAL A 1 203 ? 8.875 10.010 0.725 1.00 85.31 203 VAL A C 1
ATOM 1478 O O . VAL A 1 203 ? 9.780 9.777 -0.078 1.00 85.31 203 VAL A O 1
ATOM 1481 N N . PHE A 1 204 ? 7.626 10.262 0.322 1.00 82.06 204 PHE A N 1
ATOM 1482 C CA . PHE A 1 204 ? 7.251 10.265 -1.096 1.00 82.06 204 PHE A CA 1
ATOM 1483 C C . PHE A 1 204 ? 7.979 11.350 -1.891 1.00 82.06 204 PHE A C 1
ATOM 1485 O O . PHE A 1 204 ? 8.422 11.092 -3.010 1.00 82.06 204 PHE A O 1
ATOM 1492 N N . SER A 1 205 ? 8.166 12.533 -1.304 1.00 85.81 205 SER A N 1
ATOM 1493 C CA . SER A 1 205 ? 8.896 13.635 -1.941 1.00 85.81 205 SER A CA 1
ATOM 1494 C C . SER A 1 205 ? 10.366 13.277 -2.190 1.00 85.81 205 SER A C 1
ATOM 1496 O O . SER A 1 205 ? 10.893 13.524 -3.277 1.00 85.81 205 SER A O 1
ATOM 1498 N N . LEU A 1 206 ? 11.020 12.635 -1.217 1.00 88.25 206 LEU A N 1
ATOM 1499 C CA . LEU A 1 206 ? 12.409 12.186 -1.344 1.00 88.25 206 LEU A CA 1
ATOM 1500 C C . LEU A 1 206 ? 12.565 11.055 -2.365 1.00 88.25 206 LEU A C 1
ATOM 1502 O O . LEU A 1 206 ? 13.468 11.110 -3.199 1.00 88.25 206 LEU A O 1
ATOM 1506 N N . LEU A 1 207 ? 11.680 10.054 -2.333 1.00 83.12 207 LEU A N 1
ATOM 1507 C CA . LEU A 1 207 ? 11.690 8.957 -3.305 1.00 83.12 207 LEU A CA 1
ATOM 1508 C C . LEU A 1 207 ? 11.445 9.467 -4.728 1.00 83.12 207 LEU A C 1
ATOM 1510 O O . LEU A 1 207 ? 12.119 9.030 -5.659 1.00 83.12 207 LEU A O 1
ATOM 1514 N N . TRP A 1 208 ? 10.534 10.430 -4.900 1.00 87.44 208 TRP A N 1
ATOM 1515 C CA . TRP A 1 208 ? 10.293 11.053 -6.197 1.00 87.44 208 TRP A CA 1
ATOM 1516 C C . TRP A 1 208 ? 11.548 11.756 -6.707 1.00 87.44 208 TRP A C 1
ATOM 1518 O O . TRP A 1 208 ? 12.006 11.450 -7.801 1.00 87.44 208 TRP A O 1
ATOM 1528 N N . PHE A 1 209 ? 12.164 12.625 -5.905 1.00 87.00 209 PHE A N 1
ATOM 1529 C CA . PHE A 1 209 ? 13.371 13.341 -6.317 1.00 87.00 209 PHE A CA 1
ATOM 1530 C C . PHE A 1 209 ? 14.529 12.388 -6.659 1.00 87.00 209 PHE A C 1
ATOM 1532 O O . PHE A 1 209 ? 15.166 12.529 -7.707 1.00 87.00 209 PHE A O 1
ATOM 1539 N N . LEU A 1 210 ? 14.767 11.382 -5.810 1.00 89.56 210 LEU A N 1
ATOM 1540 C CA . LEU A 1 210 ? 15.879 10.443 -5.954 1.00 89.56 210 LEU A CA 1
ATOM 1541 C C . LEU A 1 210 ? 15.709 9.492 -7.148 1.00 89.56 210 LEU A C 1
ATOM 1543 O O . LEU A 1 210 ? 16.703 9.118 -7.764 1.00 89.56 210 LEU A O 1
ATOM 1547 N N . CYS A 1 211 ? 14.479 9.108 -7.498 1.00 87.62 211 CYS A N 1
ATOM 1548 C CA . CYS A 1 211 ? 14.219 8.200 -8.619 1.00 87.62 211 CYS A CA 1
ATOM 1549 C C . CYS A 1 211 ? 13.936 8.933 -9.940 1.00 87.62 211 CYS A C 1
ATOM 1551 O O . CYS A 1 211 ? 14.346 8.460 -11.000 1.00 87.62 211 CYS A O 1
ATOM 1553 N N . PHE A 1 212 ? 13.262 10.085 -9.901 1.00 88.62 212 PHE A N 1
ATOM 1554 C CA . PHE A 1 212 ? 12.836 10.816 -11.096 1.00 88.62 212 PHE A CA 1
ATOM 1555 C C . PHE A 1 212 ? 14.011 11.472 -11.823 1.00 88.62 212 PHE A C 1
ATOM 1557 O O . PHE A 1 212 ? 14.131 11.336 -13.041 1.00 88.62 212 PHE A O 1
ATOM 1564 N N . ILE A 1 213 ? 14.905 12.146 -11.092 1.00 91.00 213 ILE A N 1
ATOM 1565 C CA . ILE A 1 213 ? 16.017 12.887 -11.705 1.00 91.00 213 ILE A CA 1
ATOM 1566 C C . ILE A 1 213 ? 16.977 11.951 -12.458 1.00 91.00 213 ILE A C 1
ATOM 1568 O O . ILE A 1 213 ? 17.232 12.207 -13.637 1.00 91.00 213 ILE A O 1
ATOM 1572 N N . PRO A 1 214 ? 17.467 10.837 -11.877 1.00 89.50 214 PRO A N 1
ATOM 1573 C CA . PRO A 1 214 ? 18.333 9.911 -12.606 1.00 89.50 214 PRO A CA 1
ATOM 1574 C C . PRO A 1 214 ? 17.633 9.229 -13.785 1.00 89.50 214 PRO A C 1
ATOM 1576 O O . PRO A 1 214 ? 18.258 9.036 -14.828 1.00 89.50 214 PRO A O 1
ATOM 1579 N N . ALA A 1 215 ? 16.340 8.898 -13.657 1.00 87.75 215 ALA A N 1
ATOM 1580 C CA . ALA A 1 215 ? 15.567 8.312 -14.751 1.00 87.75 215 ALA A CA 1
ATOM 1581 C C . ALA A 1 215 ? 15.430 9.288 -15.931 1.00 87.75 215 ALA A C 1
ATOM 1583 O O . ALA A 1 215 ? 15.649 8.899 -17.078 1.00 87.75 215 ALA A O 1
ATOM 1584 N N . LEU A 1 216 ? 15.144 10.565 -15.660 1.00 92.44 216 LEU A N 1
ATOM 1585 C CA . LEU A 1 216 ? 15.062 11.601 -16.688 1.00 92.44 216 LEU A CA 1
ATOM 1586 C C . LEU A 1 216 ? 16.418 11.835 -17.369 1.00 92.44 216 LEU A C 1
ATOM 1588 O O . LEU A 1 216 ? 16.483 11.891 -18.596 1.00 92.44 216 LEU A O 1
ATOM 1592 N N . ILE A 1 217 ? 17.507 11.912 -16.596 1.00 93.50 217 ILE A N 1
ATOM 1593 C CA . ILE A 1 217 ? 18.867 12.042 -17.143 1.00 93.50 217 ILE A CA 1
ATOM 1594 C C . ILE A 1 217 ? 19.197 10.842 -18.043 1.00 93.50 217 ILE A C 1
ATOM 1596 O O . ILE A 1 217 ? 19.655 11.030 -19.170 1.00 93.50 217 ILE A O 1
ATOM 1600 N N . GLY A 1 218 ? 18.921 9.615 -17.587 1.00 89.31 218 GLY A N 1
ATOM 1601 C CA . GLY A 1 218 ? 19.149 8.394 -18.362 1.00 89.31 218 GLY A CA 1
ATOM 1602 C C . GLY A 1 218 ? 18.338 8.346 -19.660 1.00 89.31 218 GLY A C 1
ATOM 1603 O O . GLY A 1 218 ? 18.877 7.983 -20.707 1.00 89.31 218 GLY A O 1
ATOM 1604 N N . LEU A 1 219 ? 17.075 8.784 -19.618 1.00 91.75 219 LEU A N 1
ATOM 1605 C CA . LEU A 1 219 ? 16.213 8.905 -20.794 1.00 91.75 219 LEU A CA 1
ATOM 1606 C C . LEU A 1 219 ? 16.795 9.893 -21.816 1.00 91.75 219 LEU A C 1
ATOM 1608 O O . LEU A 1 219 ? 16.960 9.543 -22.985 1.00 91.75 219 LEU A O 1
ATOM 1612 N N . LEU A 1 220 ? 17.149 11.107 -21.381 1.00 94.88 220 LEU A N 1
ATOM 1613 C CA . LEU A 1 220 ? 17.694 12.151 -22.257 1.00 94.88 220 LEU A CA 1
ATOM 1614 C C . LEU A 1 220 ? 19.043 11.748 -22.862 1.00 94.88 220 LEU A C 1
ATOM 1616 O O . LEU A 1 220 ? 19.273 11.960 -24.056 1.00 94.88 220 LEU A O 1
ATOM 1620 N N . MET A 1 221 ? 19.921 11.125 -22.069 1.00 93.50 221 MET A N 1
ATOM 1621 C CA . MET A 1 221 ? 21.190 10.596 -22.570 1.00 93.50 221 MET A CA 1
ATOM 1622 C C . MET A 1 221 ? 20.966 9.465 -23.580 1.00 93.50 221 MET A C 1
ATOM 1624 O O . MET A 1 221 ? 21.583 9.476 -24.644 1.00 93.50 221 MET A O 1
ATOM 1628 N N . GLY A 1 222 ? 20.059 8.524 -23.299 1.00 90.19 222 GLY A N 1
ATOM 1629 C CA . GLY A 1 222 ? 19.728 7.427 -24.212 1.00 90.19 222 GLY A CA 1
ATOM 1630 C C . GLY A 1 222 ? 19.182 7.922 -25.555 1.00 90.19 222 GLY A C 1
ATOM 1631 O O . GLY A 1 222 ? 19.650 7.492 -26.612 1.00 90.19 222 GLY A O 1
ATOM 1632 N N . VAL A 1 223 ? 18.250 8.880 -25.524 1.00 93.88 223 VAL A N 1
ATOM 1633 C CA . VAL A 1 223 ? 17.697 9.520 -26.730 1.00 93.88 223 VAL A CA 1
ATOM 1634 C C . VAL A 1 223 ? 18.783 10.267 -27.506 1.00 93.88 223 VAL A C 1
ATOM 1636 O O . VAL A 1 223 ? 18.873 10.115 -28.725 1.00 93.88 223 VAL A O 1
ATOM 1639 N N . SER A 1 224 ? 19.653 11.015 -26.819 1.00 93.19 224 SER A N 1
ATOM 1640 C CA . SER A 1 224 ? 20.765 11.734 -27.458 1.00 93.19 224 SER A CA 1
ATOM 1641 C C . SER A 1 224 ? 21.727 10.782 -28.177 1.00 93.19 224 SER A C 1
ATOM 1643 O O . SER A 1 224 ? 22.103 11.040 -29.320 1.00 93.19 224 SER A O 1
ATOM 1645 N N . VAL A 1 225 ? 22.075 9.647 -27.557 1.00 93.44 225 VAL A N 1
ATOM 1646 C CA . VAL A 1 225 ? 22.927 8.613 -28.172 1.00 93.44 225 VAL A CA 1
ATOM 1647 C C . VAL A 1 225 ? 22.260 8.013 -29.412 1.00 93.44 225 VAL A C 1
ATOM 1649 O O . VAL A 1 225 ? 22.908 7.885 -30.450 1.00 93.44 225 VAL A O 1
ATOM 1652 N N . LEU A 1 226 ? 20.965 7.682 -29.357 1.00 91.00 226 LEU A N 1
ATOM 1653 C CA . LEU A 1 226 ? 20.241 7.193 -30.538 1.00 91.00 226 LEU A CA 1
ATOM 1654 C C . LEU A 1 226 ? 20.216 8.232 -31.666 1.00 91.00 226 LEU A C 1
ATOM 1656 O O . LEU A 1 226 ? 20.425 7.867 -32.825 1.00 91.00 226 LEU A O 1
ATOM 1660 N N . GLY A 1 227 ? 20.032 9.513 -31.332 1.00 91.50 227 GLY A N 1
ATOM 1661 C CA . GLY A 1 227 ? 20.101 10.622 -32.283 1.00 91.50 227 GLY A CA 1
ATOM 1662 C C . GLY A 1 227 ? 21.466 10.720 -32.968 1.00 91.50 227 GLY A C 1
ATOM 1663 O O . GLY A 1 227 ? 21.538 10.790 -34.194 1.00 91.50 227 GLY A O 1
ATOM 1664 N N . GLN A 1 228 ? 22.556 10.626 -32.201 1.00 93.06 228 GLN A N 1
ATOM 1665 C CA . GLN A 1 228 ? 23.919 10.621 -32.744 1.00 93.06 228 GLN A CA 1
ATOM 1666 C C . GLN A 1 228 ? 24.192 9.404 -33.641 1.00 93.06 228 GLN A C 1
ATOM 1668 O O . GLN A 1 228 ? 24.795 9.540 -34.707 1.00 93.06 228 GLN A O 1
ATOM 1673 N N . ILE A 1 229 ? 23.728 8.208 -33.263 1.00 91.00 229 ILE A N 1
ATOM 1674 C CA . ILE A 1 229 ? 23.899 7.002 -34.091 1.00 91.00 229 ILE A CA 1
ATOM 1675 C C . ILE A 1 229 ? 23.078 7.106 -35.388 1.00 91.00 229 ILE A C 1
ATOM 1677 O O . ILE A 1 229 ? 23.506 6.621 -36.433 1.00 91.00 229 ILE A O 1
ATOM 1681 N N . HIS A 1 230 ? 21.902 7.736 -35.346 1.00 91.56 230 HIS A N 1
ATOM 1682 C CA . HIS A 1 230 ? 21.107 7.999 -36.546 1.00 91.56 230 HIS A CA 1
ATOM 1683 C C . HIS A 1 230 ? 21.812 8.989 -37.487 1.00 91.56 230 HIS A C 1
ATOM 1685 O O . HIS A 1 230 ? 21.898 8.733 -38.684 1.00 91.56 230 HIS A O 1
ATOM 1691 N N . GLN A 1 231 ? 22.363 10.083 -36.950 1.00 93.38 231 GLN A N 1
ATOM 1692 C CA . GLN A 1 231 ? 23.059 11.109 -37.737 1.00 93.38 231 GLN A CA 1
ATOM 1693 C C . GLN A 1 231 ? 24.393 10.630 -38.322 1.00 93.38 231 GLN A C 1
ATOM 1695 O O . GLN A 1 231 ? 24.746 11.008 -39.433 1.00 93.38 231 GLN A O 1
ATOM 1700 N N . SER A 1 232 ? 25.135 9.795 -37.594 1.00 91.31 232 SER A N 1
ATOM 1701 C CA . SER A 1 232 ? 26.450 9.304 -38.029 1.00 91.31 232 SER A CA 1
ATOM 1702 C C . SER A 1 232 ? 26.387 8.211 -39.100 1.00 91.31 232 SER A C 1
ATOM 1704 O O . SER A 1 232 ? 27.415 7.882 -39.684 1.00 91.31 232 SER A O 1
ATOM 1706 N N . GLY A 1 233 ? 25.216 7.607 -39.344 1.00 86.81 233 GLY A N 1
ATOM 1707 C CA . GLY A 1 233 ? 25.071 6.487 -40.283 1.00 86.81 233 GLY A CA 1
ATOM 1708 C C . GLY A 1 233 ? 25.841 5.221 -39.875 1.00 86.81 233 GLY A C 1
ATOM 1709 O O . GLY A 1 233 ? 25.908 4.263 -40.641 1.00 86.81 233 GLY A O 1
ATOM 1710 N N . LEU A 1 234 ? 26.419 5.188 -38.668 1.00 85.19 234 LEU A N 1
ATOM 1711 C CA . LEU A 1 234 ? 27.217 4.067 -38.184 1.00 85.19 234 LEU A CA 1
ATOM 1712 C C . LEU A 1 234 ? 26.314 2.909 -37.742 1.00 85.19 234 LEU A C 1
ATOM 1714 O O . LEU A 1 234 ? 25.371 3.070 -36.960 1.00 85.19 234 LEU A O 1
ATOM 1718 N N . HIS A 1 235 ? 26.645 1.694 -38.179 1.00 82.44 235 HIS A N 1
ATOM 1719 C CA . HIS A 1 235 ? 25.998 0.467 -37.713 1.00 82.44 235 HIS A CA 1
ATOM 1720 C C . HIS A 1 235 ? 26.562 0.031 -36.348 1.00 82.44 235 HIS A C 1
ATOM 1722 O O . HIS A 1 235 ? 27.238 -0.985 -36.221 1.00 82.44 235 HIS A O 1
ATOM 1728 N N . ALA A 1 236 ? 26.273 0.802 -35.297 1.00 82.56 236 ALA A N 1
ATOM 1729 C CA . ALA A 1 236 ? 26.683 0.503 -33.922 1.00 82.56 236 ALA A CA 1
ATOM 1730 C C . ALA A 1 236 ? 25.613 -0.319 -33.172 1.00 82.56 236 ALA A C 1
ATOM 1732 O O . ALA A 1 236 ? 24.911 0.191 -32.296 1.00 82.56 236 ALA A O 1
ATOM 1733 N N . GLY A 1 237 ? 25.461 -1.602 -33.526 1.00 85.06 237 GLY A N 1
ATOM 1734 C CA . GLY A 1 237 ? 24.405 -2.475 -32.983 1.00 85.06 237 GLY A CA 1
ATOM 1735 C C . GLY A 1 237 ? 24.404 -2.593 -31.451 1.00 85.06 237 GLY A C 1
ATOM 1736 O O . GLY A 1 237 ? 23.353 -2.493 -30.820 1.00 85.06 237 GLY A O 1
ATOM 1737 N N . SER A 1 238 ? 25.582 -2.708 -30.834 1.00 90.12 238 SER A N 1
ATOM 1738 C CA . SER A 1 238 ? 25.725 -2.807 -29.374 1.00 90.12 238 SER A CA 1
ATOM 1739 C C . SER A 1 238 ? 25.398 -1.498 -28.643 1.00 90.12 238 SER A C 1
ATOM 1741 O O . SER A 1 238 ? 24.797 -1.528 -27.570 1.00 90.12 238 SER A O 1
ATOM 1743 N N . ALA A 1 239 ? 25.745 -0.345 -29.222 1.00 85.62 239 ALA A N 1
ATOM 1744 C CA . ALA A 1 239 ? 25.435 0.967 -28.652 1.00 85.62 239 ALA A CA 1
ATOM 1745 C C . ALA A 1 239 ? 23.932 1.273 -28.732 1.00 85.62 239 ALA A C 1
ATOM 1747 O O . ALA A 1 239 ? 23.346 1.735 -27.754 1.00 85.62 239 ALA A O 1
ATOM 1748 N N . ARG A 1 240 ? 23.288 0.923 -29.856 1.00 88.75 240 ARG A N 1
ATOM 1749 C CA . ARG A 1 240 ? 21.827 1.011 -30.013 1.00 88.75 240 ARG A CA 1
ATOM 1750 C C . ARG A 1 240 ? 21.101 0.149 -28.982 1.00 88.75 240 ARG A C 1
ATOM 1752 O O . ARG A 1 240 ? 20.174 0.636 -28.346 1.00 88.75 240 ARG A O 1
ATOM 1759 N N . ALA A 1 241 ? 21.545 -1.093 -28.775 1.00 91.62 241 ALA A N 1
ATOM 1760 C CA . ALA A 1 241 ? 20.942 -1.988 -27.786 1.00 91.62 241 ALA A CA 1
ATOM 1761 C C . ALA A 1 241 ? 21.034 -1.423 -26.357 1.00 91.62 241 ALA A C 1
ATOM 1763 O O . ALA A 1 241 ? 20.033 -1.385 -25.647 1.00 91.62 241 ALA A O 1
ATOM 1764 N N . LYS A 1 242 ? 22.205 -0.914 -25.948 1.00 90.50 242 LYS A N 1
ATOM 1765 C CA . LYS A 1 242 ? 22.395 -0.296 -24.622 1.00 90.50 242 LYS A CA 1
ATOM 1766 C C . LYS A 1 242 ? 21.532 0.954 -24.426 1.00 90.50 242 LYS A C 1
ATOM 1768 O O . LYS A 1 242 ? 20.938 1.112 -23.364 1.00 90.50 242 LYS A O 1
ATOM 1773 N N . ALA A 1 243 ? 21.433 1.811 -25.444 1.00 88.50 243 ALA A N 1
ATOM 1774 C CA . ALA A 1 243 ? 20.593 3.007 -25.389 1.00 88.50 243 ALA A CA 1
ATOM 1775 C C . ALA A 1 243 ? 19.101 2.654 -25.259 1.00 88.50 243 ALA A C 1
ATOM 1777 O O . ALA A 1 243 ? 18.401 3.245 -24.441 1.00 88.50 243 ALA A O 1
ATOM 1778 N N . TRP A 1 244 ? 18.631 1.638 -25.991 1.00 93.75 244 TRP A N 1
ATOM 1779 C CA . TRP A 1 244 ? 17.262 1.135 -25.859 1.00 93.75 244 TRP A CA 1
ATOM 1780 C C . TRP A 1 244 ? 16.975 0.551 -24.476 1.00 93.75 244 TRP A C 1
ATOM 1782 O O . TRP A 1 244 ? 15.950 0.879 -23.887 1.00 93.75 244 TRP A O 1
ATOM 1792 N N . ILE A 1 245 ? 17.886 -0.257 -23.924 1.00 93.06 245 ILE A N 1
ATOM 1793 C CA . ILE A 1 245 ? 17.745 -0.800 -22.563 1.00 93.06 245 ILE A CA 1
ATOM 1794 C C . ILE A 1 245 ? 17.644 0.339 -21.537 1.00 93.06 245 ILE A C 1
ATOM 1796 O O . ILE A 1 245 ? 16.759 0.310 -20.684 1.00 93.06 245 ILE A O 1
ATOM 1800 N N . ALA A 1 246 ? 18.496 1.364 -21.642 1.00 86.44 246 ALA A N 1
ATOM 1801 C CA . ALA A 1 246 ? 18.466 2.517 -20.742 1.00 86.44 246 ALA A CA 1
ATOM 1802 C C . ALA A 1 246 ? 17.132 3.286 -20.811 1.00 86.44 246 ALA A C 1
ATOM 1804 O O . ALA A 1 246 ? 16.569 3.623 -19.770 1.00 86.44 246 ALA A O 1
ATOM 1805 N N . ILE A 1 247 ? 16.594 3.506 -22.017 1.00 91.62 247 ILE A N 1
ATOM 1806 C CA . ILE A 1 247 ? 15.288 4.154 -22.222 1.00 91.62 247 ILE A CA 1
ATOM 1807 C C . ILE A 1 247 ? 14.163 3.323 -21.602 1.00 91.62 247 ILE A C 1
ATOM 1809 O O . ILE A 1 247 ? 13.338 3.864 -20.872 1.00 91.62 247 ILE A O 1
ATOM 1813 N N . VAL A 1 248 ? 14.142 2.009 -21.847 1.00 94.00 248 VAL A N 1
ATOM 1814 C CA . VAL A 1 248 ? 13.102 1.120 -21.306 1.00 94.00 248 VAL A CA 1
ATOM 1815 C C . VAL A 1 248 ? 13.126 1.121 -19.779 1.00 94.00 248 VAL A C 1
ATOM 1817 O O . VAL A 1 248 ? 12.076 1.287 -19.163 1.00 94.00 248 VAL A O 1
ATOM 1820 N N . ILE A 1 249 ? 14.305 1.002 -19.159 1.00 92.25 249 ILE A N 1
ATOM 1821 C CA . ILE A 1 249 ? 14.443 1.051 -17.696 1.00 92.25 249 ILE A CA 1
ATOM 1822 C C . ILE A 1 249 ? 13.944 2.395 -17.152 1.00 92.25 249 ILE A C 1
ATOM 1824 O O . ILE A 1 249 ? 13.155 2.410 -16.208 1.00 92.25 249 ILE A O 1
ATOM 1828 N N . ALA A 1 250 ? 14.342 3.516 -17.764 1.00 87.50 250 ALA A N 1
ATOM 1829 C CA . ALA A 1 250 ? 13.888 4.843 -17.352 1.00 87.50 250 ALA A CA 1
ATOM 1830 C C . ALA A 1 250 ? 12.359 4.991 -17.451 1.00 87.50 250 ALA A C 1
ATOM 1832 O O . ALA A 1 250 ? 11.726 5.471 -16.511 1.00 87.50 250 ALA A O 1
ATOM 1833 N N . CYS A 1 251 ? 11.746 4.523 -18.543 1.00 91.75 251 CYS A N 1
ATOM 1834 C CA . CYS A 1 251 ? 10.293 4.537 -18.713 1.00 91.75 251 CYS A CA 1
ATOM 1835 C C . CYS A 1 251 ? 9.575 3.672 -17.669 1.00 91.75 251 CYS A C 1
ATOM 1837 O O . CYS A 1 251 ? 8.578 4.114 -17.104 1.00 91.75 251 CYS A O 1
ATOM 1839 N N . VAL A 1 252 ? 10.080 2.468 -17.375 1.00 94.19 252 VAL A N 1
ATOM 1840 C CA . VAL A 1 252 ? 9.492 1.581 -16.357 1.00 94.19 252 VAL A CA 1
ATOM 1841 C C . VAL A 1 252 ? 9.540 2.226 -14.972 1.00 94.19 252 VAL A C 1
ATOM 1843 O O . VAL A 1 252 ? 8.532 2.214 -14.269 1.00 94.19 252 VAL A O 1
ATOM 1846 N N . VAL A 1 253 ? 10.669 2.835 -14.595 1.00 89.62 253 VAL A N 1
ATOM 1847 C CA . VAL A 1 253 ? 10.804 3.542 -13.309 1.00 89.62 253 VAL A CA 1
ATOM 1848 C C . VAL A 1 253 ? 9.829 4.719 -13.227 1.00 89.62 253 VAL A C 1
ATOM 1850 O O . VAL A 1 253 ? 9.133 4.857 -12.224 1.00 89.62 253 VAL A O 1
ATOM 1853 N N . LEU A 1 254 ? 9.714 5.529 -14.286 1.00 88.31 254 LEU A N 1
ATOM 1854 C CA . LEU A 1 254 ? 8.765 6.647 -14.332 1.00 88.31 254 LEU A CA 1
ATOM 1855 C C . LEU A 1 254 ? 7.312 6.177 -14.185 1.00 88.31 254 LEU A C 1
ATOM 1857 O O . LEU A 1 254 ? 6.566 6.734 -13.382 1.00 88.31 254 LEU A O 1
ATOM 1861 N N . VAL A 1 255 ? 6.916 5.129 -14.912 1.00 92.56 255 VAL A N 1
ATOM 1862 C CA . VAL A 1 255 ? 5.560 4.563 -14.831 1.00 92.56 255 VAL A CA 1
ATOM 1863 C C . VAL A 1 255 ? 5.285 3.981 -13.444 1.00 92.56 255 VAL A C 1
ATOM 1865 O O . VAL A 1 255 ? 4.219 4.232 -12.888 1.00 92.56 255 VAL A O 1
ATOM 1868 N N . ALA A 1 256 ? 6.236 3.255 -12.853 1.00 89.44 256 ALA A N 1
ATOM 1869 C CA . ALA A 1 256 ? 6.088 2.700 -11.509 1.00 89.44 256 ALA A CA 1
ATOM 1870 C C . ALA A 1 256 ? 5.891 3.801 -10.456 1.00 89.44 256 ALA A C 1
ATOM 1872 O O . ALA A 1 256 ? 4.991 3.694 -9.625 1.00 89.44 256 ALA A O 1
ATOM 1873 N N . VAL A 1 257 ? 6.675 4.884 -10.525 1.00 87.69 257 VAL A N 1
ATOM 1874 C CA . VAL A 1 257 ? 6.512 6.043 -9.635 1.00 87.69 257 VAL A CA 1
ATOM 1875 C C . VAL A 1 257 ? 5.125 6.671 -9.806 1.00 87.69 257 VAL A C 1
ATOM 1877 O O . VAL A 1 257 ? 4.463 6.920 -8.804 1.00 87.69 257 VAL A O 1
ATOM 1880 N N . ILE A 1 258 ? 4.645 6.859 -11.042 1.00 88.06 258 ILE A N 1
ATOM 1881 C CA . ILE A 1 258 ? 3.302 7.410 -11.314 1.00 88.06 258 ILE A CA 1
ATOM 1882 C C . ILE A 1 258 ? 2.194 6.505 -10.756 1.00 88.06 258 ILE A C 1
ATOM 1884 O O . ILE A 1 258 ? 1.238 6.989 -10.157 1.00 88.06 258 ILE A O 1
ATOM 1888 N N . ILE A 1 259 ? 2.302 5.185 -10.928 1.00 90.00 259 ILE A N 1
ATOM 1889 C CA . ILE A 1 259 ? 1.302 4.243 -10.405 1.00 90.00 259 ILE A CA 1
ATOM 1890 C C . ILE A 1 259 ? 1.273 4.290 -8.877 1.00 90.00 259 ILE A C 1
ATOM 1892 O O . ILE A 1 259 ? 0.191 4.332 -8.289 1.00 90.00 259 ILE A O 1
ATOM 1896 N N . LEU A 1 260 ? 2.441 4.299 -8.229 1.00 85.75 260 LEU A N 1
ATOM 1897 C CA . LEU A 1 260 ? 2.537 4.354 -6.771 1.00 85.75 260 LEU A CA 1
ATOM 1898 C C . LEU A 1 260 ? 1.951 5.654 -6.212 1.00 85.75 260 LEU A C 1
ATOM 1900 O O . LEU A 1 260 ? 1.219 5.598 -5.226 1.00 85.75 260 LEU A O 1
ATOM 1904 N N . THR A 1 261 ? 2.196 6.802 -6.851 1.00 81.31 261 THR A N 1
ATOM 1905 C CA . THR A 1 261 ? 1.616 8.079 -6.406 1.00 81.31 261 THR A CA 1
ATOM 1906 C C . THR A 1 261 ? 0.104 8.123 -6.605 1.00 81.31 261 THR A C 1
ATOM 1908 O O . THR A 1 261 ? -0.614 8.482 -5.677 1.00 81.31 261 THR A O 1
ATOM 1911 N N . VAL A 1 262 ? -0.410 7.694 -7.762 1.00 85.44 262 VAL A N 1
ATOM 1912 C CA . VAL A 1 262 ? -1.862 7.648 -8.023 1.00 85.44 262 VAL A CA 1
ATOM 1913 C C . VAL A 1 262 ? -2.569 6.690 -7.063 1.00 85.44 262 VAL A C 1
ATOM 1915 O O . VAL A 1 262 ? -3.642 7.005 -6.547 1.00 85.44 262 VAL A O 1
ATOM 1918 N N . SER A 1 263 ? -1.955 5.540 -6.777 1.00 84.94 263 SER A N 1
ATOM 1919 C CA . SER A 1 263 ? -2.493 4.565 -5.821 1.00 84.94 263 SER A CA 1
ATOM 1920 C C . SER A 1 263 ? -2.517 5.131 -4.401 1.00 84.94 263 SER A C 1
ATOM 1922 O O . SER A 1 263 ? -3.504 4.952 -3.694 1.00 84.94 263 SER A O 1
ATOM 1924 N N . ALA A 1 264 ? -1.472 5.865 -4.005 1.00 78.69 264 ALA A N 1
ATOM 1925 C CA . ALA A 1 264 ? -1.417 6.544 -2.713 1.00 78.69 264 ALA A CA 1
ATOM 1926 C C . ALA A 1 264 ? -2.477 7.652 -2.583 1.00 78.69 264 ALA A C 1
ATOM 1928 O O . ALA A 1 264 ? -3.036 7.829 -1.507 1.00 78.69 264 ALA A O 1
ATOM 1929 N N . MET A 1 265 ? -2.798 8.361 -3.671 1.00 76.56 265 MET A N 1
ATOM 1930 C CA . MET A 1 265 ? -3.847 9.392 -3.678 1.00 76.56 265 MET A CA 1
ATOM 1931 C C . MET A 1 265 ? -5.271 8.819 -3.671 1.00 76.56 265 MET A C 1
ATOM 1933 O O . MET A 1 265 ? -6.185 9.480 -3.195 1.00 76.56 265 MET A O 1
ATOM 1937 N N . SER A 1 266 ? -5.470 7.614 -4.212 1.00 79.62 266 SER A N 1
ATOM 1938 C CA . SER A 1 266 ? -6.801 7.000 -4.371 1.00 79.62 266 SER A CA 1
ATOM 1939 C C . SER A 1 266 ? -7.228 6.128 -3.183 1.00 79.62 266 SER A C 1
ATOM 1941 O O . SER A 1 266 ? -8.352 5.636 -3.165 1.00 79.62 266 SER A O 1
ATOM 1943 N N . GLY A 1 267 ? -6.325 5.877 -2.232 1.00 69.56 267 GLY A N 1
ATOM 1944 C CA . GLY A 1 267 ? -6.558 5.016 -1.067 1.00 69.56 267 GLY A CA 1
ATOM 1945 C C . GLY A 1 267 ? -6.982 5.747 0.211 1.00 69.56 267 GLY A C 1
ATOM 1946 O O . GLY A 1 267 ? -6.899 5.136 1.276 1.00 69.56 267 GLY A O 1
ATOM 1947 N N . GLY A 1 268 ? -7.358 7.027 0.114 1.00 45.97 268 GLY A N 1
ATOM 1948 C CA . GLY A 1 268 ? -7.852 7.859 1.220 1.00 45.97 268 GLY A CA 1
ATOM 1949 C C . GLY A 1 268 ? -9.368 7.984 1.251 1.00 45.97 268 GLY A C 1
ATOM 1950 O O . GLY A 1 268 ? -9.994 7.831 0.178 1.00 45.97 268 GLY A O 1
#

Foldseek 3Di:
DADPVPRDDDDDPDQADPPPGDGPPDDDDPDPDPDPPDDDDPDDDDDDPDDPDDDPDDDDDDDDDDPDDPPPPDPDPDPDDDPDDDPPPPPPPDPVQADWDQCQVQAQAAAPQVRDGDHGRFTWGQAPQPRRIHGPVSCVVQQAHPPPPTCRGPVNVPPPDDDDDDDDDDDDDDDPPPPDDDDPVVVVVVVVVVVVVVVVVVVLVVCCVVQLVVLVVLQVVLVVQVVVCVVVVDPPVVSPVVSVVSNVVSVVSVVVSVVVVVVVVVPD